Protein AF-A0A916D2Q3-F1 (afdb_monomer)

Structure (mmCIF, N/CA/C/O backbone):
data_AF-A0A916D2Q3-F1
#
_entry.id   AF-A0A916D2Q3-F1
#
loop_
_atom_site.group_PDB
_atom_site.id
_atom_site.type_symbol
_atom_site.label_atom_id
_atom_site.label_alt_id
_atom_site.label_comp_id
_atom_site.label_asym_id
_atom_site.label_entity_id
_atom_site.label_seq_id
_atom_site.pdbx_PDB_ins_code
_atom_site.Cartn_x
_atom_site.Cartn_y
_atom_site.Cartn_z
_atom_site.occupancy
_atom_site.B_iso_or_equiv
_atom_site.auth_seq_id
_atom_site.auth_comp_id
_atom_site.auth_asym_id
_atom_site.auth_atom_id
_atom_site.pdbx_PDB_model_num
ATOM 1 N N . ALA A 1 1 ? -0.117 -14.509 -3.816 1.00 59.44 1 ALA A N 1
ATOM 2 C CA . ALA A 1 1 ? -0.489 -15.494 -2.773 1.00 59.44 1 ALA A CA 1
ATOM 3 C C . ALA A 1 1 ? -1.652 -15.035 -1.871 1.00 59.44 1 ALA A C 1
ATOM 5 O O . ALA A 1 1 ? -1.984 -15.734 -0.920 1.00 59.44 1 ALA A O 1
ATOM 6 N N . TRP A 1 2 ? -2.320 -13.910 -2.174 1.00 79.12 2 TRP A N 1
ATOM 7 C CA . TRP A 1 2 ? -3.371 -13.332 -1.328 1.00 79.12 2 TRP A CA 1
ATOM 8 C C . TRP A 1 2 ? -4.523 -14.296 -1.005 1.00 79.12 2 TRP A C 1
ATOM 10 O O . TRP A 1 2 ? -4.795 -14.562 0.160 1.00 79.12 2 TRP A O 1
ATOM 20 N N . PHE A 1 3 ? -5.133 -14.904 -2.027 1.00 74.62 3 PHE A N 1
ATOM 21 C CA . PHE A 1 3 ? -6.267 -15.821 -1.853 1.00 74.62 3 PHE A CA 1
ATOM 22 C C . PHE A 1 3 ? -5.947 -17.045 -0.981 1.00 74.62 3 PHE A C 1
ATOM 24 O O . PHE A 1 3 ? -6.806 -17.517 -0.239 1.00 74.62 3 PHE A O 1
ATOM 31 N N . LEU A 1 4 ? -4.702 -17.533 -1.034 1.00 71.50 4 LEU A N 1
ATOM 32 C CA . LEU A 1 4 ? -4.223 -18.620 -0.175 1.00 71.50 4 LEU A CA 1
ATOM 33 C C . LEU A 1 4 ? -4.069 -18.147 1.275 1.00 71.50 4 LEU A C 1
ATOM 35 O O . LEU A 1 4 ? -4.486 -18.842 2.197 1.00 71.50 4 LEU A O 1
ATOM 39 N N . ARG A 1 5 ? -3.523 -16.941 1.473 1.00 70.19 5 ARG A N 1
ATOM 40 C CA . ARG A 1 5 ? -3.318 -16.336 2.796 1.00 70.19 5 ARG A CA 1
ATOM 41 C C . ARG A 1 5 ? -4.636 -16.089 3.531 1.00 70.19 5 ARG A C 1
ATOM 43 O O . ARG A 1 5 ? -4.722 -16.394 4.715 1.00 70.19 5 ARG A O 1
ATOM 50 N N . TYR A 1 6 ? -5.662 -15.604 2.832 1.00 69.38 6 TYR A N 1
ATOM 51 C CA . TYR A 1 6 ? -6.995 -15.377 3.414 1.00 69.38 6 TYR A CA 1
ATOM 52 C C . TYR A 1 6 ? -7.913 -16.598 3.342 1.00 69.38 6 TYR A C 1
ATOM 54 O O . TYR A 1 6 ? -9.074 -16.499 3.718 1.00 69.38 6 TYR A O 1
ATOM 62 N N . LYS A 1 7 ? -7.413 -17.750 2.866 1.00 70.31 7 LYS A N 1
ATOM 63 C CA . LYS A 1 7 ? -8.180 -18.999 2.698 1.00 70.31 7 LYS A CA 1
ATOM 64 C C . LYS A 1 7 ? -9.491 -18.828 1.909 1.00 70.31 7 LYS A C 1
ATOM 66 O O . LYS A 1 7 ? -10.379 -19.667 1.995 1.00 70.31 7 LYS A O 1
ATOM 71 N N . ARG A 1 8 ? -9.577 -17.786 1.077 1.00 74.69 8 ARG A N 1
ATOM 72 C CA . ARG A 1 8 ? -10.763 -17.417 0.285 1.00 74.69 8 ARG A CA 1
ATOM 73 C C . ARG A 1 8 ? -11.004 -18.336 -0.911 1.00 74.69 8 ARG A C 1
ATOM 75 O O . ARG A 1 8 ? -12.056 -18.279 -1.524 1.00 74.69 8 ARG A O 1
ATOM 82 N N . LEU A 1 9 ? -10.048 -19.207 -1.241 1.00 73.81 9 LEU A N 1
ATOM 83 C CA . LEU A 1 9 ? -10.210 -20.226 -2.289 1.00 73.81 9 LEU A CA 1
ATOM 84 C C . LEU A 1 9 ? -11.288 -21.272 -1.968 1.00 73.81 9 LEU A C 1
ATOM 86 O O . LEU A 1 9 ? -11.686 -22.002 -2.869 1.00 73.81 9 LEU A O 1
ATOM 90 N N . GLY A 1 10 ? -11.728 -21.366 -0.708 1.00 77.88 10 GLY A N 1
ATOM 91 C CA . GLY A 1 10 ? -12.836 -22.233 -0.303 1.00 77.88 10 GLY A CA 1
ATOM 92 C C . GLY A 1 10 ? -14.225 -21.612 -0.477 1.00 77.88 10 GLY A C 1
ATOM 93 O O . GLY A 1 10 ? -15.211 -22.341 -0.388 1.00 77.88 10 GLY A O 1
ATOM 94 N N . ASP A 1 11 ? -14.314 -20.301 -0.726 1.00 83.25 11 ASP A N 1
ATOM 95 C CA . ASP A 1 11 ? -15.592 -19.601 -0.860 1.00 83.25 11 ASP A CA 1
ATOM 96 C C . ASP A 1 11 ? -16.196 -19.848 -2.262 1.00 83.25 11 ASP A C 1
ATOM 98 O O . ASP A 1 11 ? -15.458 -19.982 -3.246 1.00 83.25 11 ASP A O 1
ATOM 102 N N . PRO A 1 12 ? -17.536 -19.897 -2.407 1.00 89.69 12 PRO A N 1
ATOM 103 C CA . PRO A 1 12 ? -18.175 -19.990 -3.717 1.00 89.69 12 PRO A CA 1
ATOM 104 C C . PRO A 1 12 ? -17.741 -18.845 -4.643 1.00 89.69 12 PRO A C 1
ATOM 106 O O . PRO A 1 12 ? -17.752 -17.682 -4.239 1.00 89.69 12 PRO A O 1
ATOM 109 N N . MET A 1 13 ? -17.430 -19.149 -5.911 1.00 85.56 13 MET A N 1
ATOM 110 C CA . MET A 1 13 ? -16.953 -18.138 -6.874 1.00 85.56 13 MET A CA 1
ATOM 111 C C . MET A 1 13 ? -17.884 -16.927 -6.998 1.00 85.56 13 MET A C 1
ATOM 113 O O . MET A 1 13 ? -17.406 -15.804 -7.121 1.00 85.56 13 MET A O 1
ATOM 117 N N . GLU A 1 14 ? -19.197 -17.138 -6.924 1.00 88.25 14 GLU A N 1
ATOM 118 C CA . GLU A 1 14 ? -20.184 -16.055 -6.979 1.00 88.25 14 GLU A CA 1
ATOM 119 C C . GLU A 1 14 ? -19.987 -15.034 -5.846 1.00 88.25 14 GLU A C 1
ATOM 121 O O . GLU A 1 14 ? -20.004 -13.829 -6.083 1.00 88.25 14 GLU A O 1
ATOM 126 N N . GLN A 1 15 ? -19.704 -15.501 -4.625 1.00 85.38 15 GLN A N 1
ATOM 127 C CA . GLN A 1 15 ? -19.441 -14.621 -3.482 1.00 85.38 15 GLN A CA 1
ATOM 128 C C . GLN A 1 15 ? -18.129 -13.853 -3.661 1.00 85.38 15 GLN A C 1
ATOM 130 O O . GLN A 1 15 ? -18.055 -12.664 -3.352 1.00 85.38 15 GLN A O 1
ATOM 135 N N . ILE A 1 16 ? -17.105 -14.506 -4.222 1.00 86.44 16 ILE A N 1
ATOM 136 C CA . ILE A 1 16 ? -15.831 -13.862 -4.561 1.00 86.44 16 ILE A CA 1
ATOM 137 C C . ILE A 1 16 ? -16.074 -12.725 -5.567 1.00 86.44 16 ILE A C 1
ATOM 139 O O . ILE A 1 16 ? -15.607 -11.606 -5.352 1.00 86.44 16 ILE A O 1
ATOM 143 N N . PHE A 1 17 ? -16.838 -12.962 -6.637 1.00 88.81 17 PHE A N 1
ATOM 144 C CA . PHE A 1 17 ? -17.146 -11.917 -7.619 1.00 88.81 17 PHE A CA 1
ATOM 145 C C . PHE A 1 17 ? -17.922 -10.753 -7.003 1.00 88.81 17 PHE A C 1
ATOM 147 O O . PHE A 1 17 ? -17.492 -9.605 -7.131 1.00 88.81 17 PHE A O 1
ATOM 154 N N . GLN A 1 18 ? -19.008 -11.037 -6.282 1.00 87.75 18 GLN A N 1
ATOM 155 C CA . GLN A 1 18 ? -19.830 -10.008 -5.638 1.00 87.75 18 GLN A CA 1
ATOM 156 C C . GLN A 1 18 ? -19.011 -9.113 -4.700 1.00 87.75 18 GLN A C 1
ATOM 158 O O . GLN A 1 18 ? -19.220 -7.901 -4.664 1.00 87.75 18 GLN A O 1
ATOM 163 N N . ARG A 1 19 ? -18.034 -9.692 -3.996 1.00 86.38 19 ARG A N 1
ATOM 164 C CA . ARG A 1 19 ? -17.155 -8.969 -3.078 1.00 86.38 19 ARG A CA 1
ATOM 165 C C . ARG A 1 19 ? -16.127 -8.085 -3.783 1.00 86.38 19 ARG A C 1
ATOM 167 O O . ARG A 1 19 ? -15.971 -6.920 -3.425 1.00 86.38 19 ARG A O 1
ATOM 174 N N . PHE A 1 20 ? -15.385 -8.625 -4.750 1.00 90.00 20 PHE A N 1
ATOM 175 C CA . PHE A 1 20 ? -14.208 -7.932 -5.294 1.00 90.00 20 PHE A CA 1
ATOM 176 C C . PHE A 1 20 ? -14.514 -7.049 -6.505 1.00 90.00 20 PHE A C 1
ATOM 178 O O . PHE A 1 20 ? -13.805 -6.066 -6.729 1.00 90.00 20 PHE A O 1
ATOM 185 N N . THR A 1 21 ? -15.557 -7.346 -7.288 1.00 91.00 21 THR A N 1
ATOM 186 C CA . THR A 1 21 ? -15.888 -6.565 -8.490 1.00 91.00 21 THR A CA 1
ATOM 187 C C . THR A 1 21 ? -16.114 -5.074 -8.200 1.00 91.00 21 THR A C 1
ATOM 189 O O . THR A 1 21 ? -15.533 -4.263 -8.927 1.00 91.00 21 THR A O 1
ATOM 192 N N . PRO A 1 22 ? -16.852 -4.671 -7.144 1.00 90.94 22 PRO A N 1
ATOM 193 C CA . PRO A 1 22 ? -17.027 -3.255 -6.818 1.00 90.94 22 PRO A CA 1
ATOM 194 C C . PRO A 1 22 ? -15.707 -2.549 -6.480 1.00 90.94 22 PRO A C 1
ATOM 196 O O . PRO A 1 22 ? -15.468 -1.439 -6.950 1.00 90.94 22 PRO A O 1
ATOM 199 N N . ALA A 1 23 ? -14.816 -3.201 -5.725 1.00 91.38 23 ALA A N 1
ATOM 200 C CA . ALA A 1 23 ? -13.512 -2.639 -5.364 1.00 91.38 23 ALA A CA 1
ATOM 201 C C . ALA A 1 23 ? -12.585 -2.496 -6.573 1.00 91.38 23 ALA A C 1
ATOM 203 O O . ALA A 1 23 ? -11.920 -1.473 -6.730 1.00 91.38 23 ALA A O 1
ATOM 204 N N . VAL A 1 24 ? -12.583 -3.483 -7.472 1.00 91.88 24 VAL A N 1
ATOM 205 C CA . VAL A 1 24 ? -11.822 -3.406 -8.725 1.00 91.88 24 VAL A CA 1
ATOM 206 C C . VAL A 1 24 ? -12.345 -2.279 -9.615 1.00 91.88 24 VAL A C 1
ATOM 208 O O . VAL A 1 24 ? -11.542 -1.585 -10.236 1.00 91.88 24 VAL A O 1
ATOM 211 N N . ALA A 1 25 ? -13.665 -2.088 -9.691 1.00 90.50 25 ALA A N 1
ATOM 212 C CA . ALA A 1 25 ? -14.267 -1.008 -10.468 1.00 90.50 25 ALA A CA 1
ATOM 213 C C . ALA A 1 25 ? -13.897 0.370 -9.898 1.00 90.50 25 ALA A C 1
ATOM 215 O O . ALA A 1 25 ? -13.337 1.189 -10.624 1.00 90.50 25 ALA A O 1
ATOM 216 N N . ALA A 1 26 ? -14.104 0.580 -8.594 1.00 87.88 26 ALA A N 1
ATOM 217 C CA . ALA A 1 26 ? -13.784 1.838 -7.920 1.00 87.88 26 ALA A CA 1
ATOM 218 C C . ALA A 1 26 ? -12.298 2.208 -8.057 1.00 87.88 26 ALA A C 1
ATOM 220 O O . ALA A 1 26 ? -11.950 3.350 -8.360 1.00 87.88 26 ALA A O 1
ATOM 221 N N . LEU A 1 27 ? -11.403 1.232 -7.885 1.00 88.56 27 LEU A N 1
ATOM 222 C CA . LEU A 1 27 ? -9.970 1.481 -7.982 1.00 88.56 27 LEU A CA 1
ATOM 223 C C . LEU A 1 27 ? -9.516 1.712 -9.429 1.00 88.56 27 LEU A C 1
ATOM 225 O O . LEU A 1 27 ? -8.629 2.526 -9.668 1.00 88.56 27 LEU A O 1
ATOM 229 N N . ARG A 1 28 ? -10.144 1.054 -10.411 1.00 88.69 28 ARG A N 1
ATOM 230 C CA . ARG A 1 28 ? -9.865 1.305 -11.832 1.00 88.69 28 ARG A CA 1
ATOM 231 C C . ARG A 1 28 ? -10.175 2.745 -12.226 1.00 88.69 28 ARG A C 1
ATOM 233 O O . ARG A 1 28 ? -9.403 3.322 -12.983 1.00 88.69 28 ARG A O 1
ATOM 240 N N . GLU A 1 29 ? -11.269 3.309 -11.724 1.00 87.44 29 GLU A N 1
ATOM 241 C CA . GLU A 1 29 ? -11.613 4.713 -11.968 1.00 87.44 29 GLU A CA 1
ATOM 242 C C . GLU A 1 29 ? -10.581 5.655 -11.343 1.00 87.44 29 GLU A C 1
ATOM 244 O O . GLU A 1 29 ? -10.089 6.555 -12.018 1.00 87.44 29 GLU A O 1
ATOM 249 N N . LYS A 1 30 ? -10.169 5.404 -10.093 1.00 84.25 30 LYS A N 1
ATOM 250 C CA . LYS A 1 30 ? -9.132 6.207 -9.417 1.00 84.25 30 LYS A CA 1
ATOM 251 C C . LYS A 1 30 ? -7.765 6.136 -10.107 1.00 84.25 30 LYS A C 1
ATOM 253 O O . LYS A 1 30 ? -7.019 7.107 -10.064 1.00 84.25 30 LYS A O 1
ATOM 258 N N . LEU A 1 31 ? -7.435 5.006 -10.732 1.00 85.62 31 LEU A N 1
ATOM 259 C CA . LEU A 1 31 ? -6.166 4.795 -11.435 1.00 85.62 31 LEU A CA 1
ATOM 260 C C . LEU A 1 31 ? -6.213 5.203 -12.917 1.00 85.62 31 LEU A C 1
ATOM 262 O O . LEU A 1 31 ? -5.225 5.009 -13.620 1.00 85.62 31 LEU A O 1
ATOM 266 N N . ALA A 1 32 ? -7.328 5.739 -13.423 1.00 86.19 32 ALA A N 1
ATOM 267 C CA . ALA A 1 32 ? -7.469 6.061 -14.845 1.00 86.19 32 ALA A CA 1
ATOM 268 C C . ALA A 1 32 ? -6.434 7.097 -15.321 1.00 86.19 32 ALA A C 1
ATOM 270 O O . ALA A 1 32 ? -5.808 6.906 -16.366 1.00 86.19 32 ALA A O 1
ATOM 271 N N . ASP A 1 33 ? -6.195 8.140 -14.522 1.00 84.00 33 ASP A N 1
ATOM 272 C CA . ASP A 1 33 ? -5.209 9.178 -14.836 1.00 84.00 33 ASP A CA 1
ATOM 273 C C . ASP A 1 33 ? -3.775 8.625 -14.804 1.00 84.00 33 ASP A C 1
ATOM 275 O O . ASP A 1 33 ? -2.970 8.907 -15.694 1.00 84.00 33 ASP A O 1
ATOM 279 N N . GLU A 1 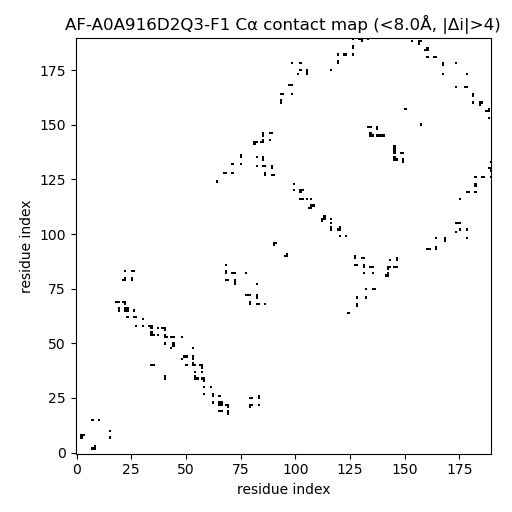34 ? -3.466 7.761 -13.830 1.00 82.19 34 GLU A N 1
ATOM 280 C CA . GLU A 1 34 ? -2.177 7.061 -13.754 1.00 82.19 34 GLU A CA 1
ATOM 281 C C . GLU A 1 34 ? -1.976 6.128 -14.959 1.00 82.19 34 GLU A C 1
ATOM 283 O O . GLU A 1 34 ? -0.892 6.087 -15.547 1.00 82.19 34 GLU A O 1
ATOM 288 N N . ALA A 1 35 ? -3.032 5.424 -15.381 1.00 82.50 35 ALA A N 1
ATOM 289 C CA . ALA A 1 35 ? -3.012 4.577 -16.570 1.00 82.50 35 ALA A CA 1
ATOM 290 C C . ALA A 1 35 ? -2.663 5.388 -17.822 1.00 82.50 35 ALA A C 1
ATOM 292 O O . ALA A 1 35 ? -1.858 4.945 -18.646 1.00 82.50 35 ALA A O 1
ATOM 293 N N . ALA A 1 36 ? -3.264 6.572 -17.960 1.00 84.44 36 ALA A N 1
ATOM 294 C CA . ALA A 1 36 ? -3.045 7.469 -19.085 1.00 84.44 36 ALA A CA 1
ATOM 295 C C . ALA A 1 36 ? -1.630 8.074 -19.085 1.00 84.44 36 ALA A C 1
ATOM 297 O O . ALA A 1 36 ? -1.028 8.205 -20.149 1.00 84.44 36 ALA A O 1
ATOM 298 N N . ALA A 1 37 ? -1.078 8.385 -17.909 1.00 86.75 37 ALA A N 1
ATOM 299 C CA . ALA A 1 37 ? 0.267 8.943 -17.746 1.00 86.75 37 ALA A CA 1
ATOM 300 C C . ALA A 1 37 ? 1.395 7.886 -17.745 1.00 86.75 37 ALA A C 1
ATOM 302 O O . ALA A 1 37 ? 2.576 8.233 -17.665 1.00 86.75 37 ALA A O 1
ATOM 303 N N . SER A 1 38 ? 1.063 6.594 -17.825 1.00 87.62 38 SER A N 1
ATOM 304 C CA . SER A 1 38 ? 2.037 5.508 -17.704 1.00 87.62 38 SER A CA 1
ATOM 305 C C . SER A 1 38 ? 3.027 5.462 -18.874 1.00 87.62 38 SER A C 1
ATOM 307 O O . SER A 1 38 ? 2.672 5.187 -20.024 1.00 87.62 38 SER A O 1
ATOM 309 N N . THR A 1 39 ? 4.316 5.614 -18.564 1.00 89.50 39 THR A N 1
ATOM 310 C CA . THR A 1 39 ? 5.410 5.475 -19.541 1.00 89.50 39 THR A CA 1
ATOM 311 C C . THR A 1 39 ? 5.516 4.053 -20.099 1.00 89.50 39 THR A C 1
ATOM 313 O O . THR A 1 39 ? 5.798 3.881 -21.286 1.00 89.50 39 THR A O 1
ATOM 316 N N . LYS A 1 40 ? 5.223 3.025 -19.285 1.00 88.44 40 LYS A N 1
ATOM 317 C CA . LYS A 1 40 ? 5.135 1.623 -19.736 1.00 88.44 40 LYS A CA 1
ATOM 318 C C . LYS A 1 40 ? 4.008 1.444 -20.754 1.00 88.44 40 LYS A C 1
ATOM 320 O O . LYS A 1 40 ? 4.230 0.834 -21.799 1.00 88.44 40 LYS A O 1
ATOM 325 N N . ALA A 1 41 ? 2.826 2.008 -20.480 1.00 92.19 41 ALA A N 1
ATOM 326 C CA . ALA A 1 41 ? 1.705 1.950 -21.417 1.00 92.19 41 ALA A CA 1
ATOM 327 C C . ALA A 1 41 ? 2.062 2.634 -22.744 1.00 92.19 41 ALA A C 1
ATOM 329 O O . ALA A 1 41 ? 1.850 2.047 -23.803 1.00 92.19 41 ALA A O 1
ATOM 330 N N . ALA A 1 42 ? 2.670 3.824 -22.694 1.00 93.81 42 ALA A N 1
ATOM 331 C CA . ALA A 1 42 ? 3.117 4.544 -23.886 1.00 93.81 42 ALA A CA 1
ATOM 332 C C . ALA A 1 42 ? 4.139 3.742 -24.715 1.00 93.81 42 ALA A C 1
ATOM 334 O O . ALA A 1 42 ? 4.037 3.688 -25.944 1.00 93.81 42 ALA A O 1
ATOM 335 N N . ALA A 1 43 ? 5.089 3.066 -24.060 1.00 94.69 43 ALA A N 1
ATOM 336 C CA . ALA A 1 43 ? 6.059 2.201 -24.730 1.00 94.69 43 ALA A CA 1
ATOM 337 C C . ALA A 1 43 ? 5.390 1.011 -25.444 1.00 94.69 43 ALA A C 1
ATOM 339 O O . ALA A 1 43 ? 5.712 0.726 -26.597 1.00 94.69 43 ALA A O 1
ATOM 340 N N . TRP A 1 44 ? 4.419 0.346 -24.809 1.00 96.00 44 TRP A N 1
ATOM 341 C CA . TRP A 1 44 ? 3.672 -0.754 -25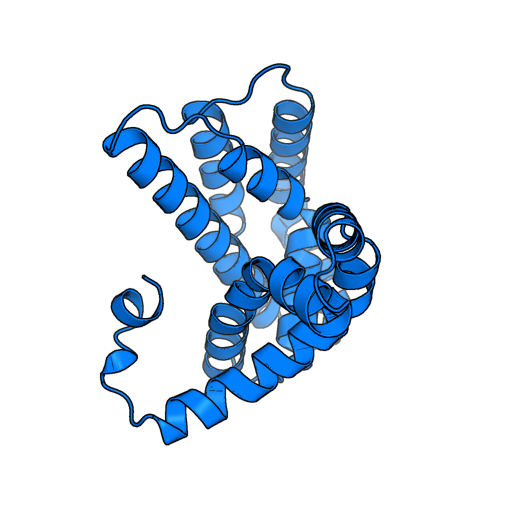.434 1.00 96.00 44 TRP A CA 1
ATOM 342 C C . TRP A 1 44 ? 2.779 -0.294 -26.583 1.00 96.00 44 TRP A C 1
ATOM 344 O O . TRP A 1 44 ? 2.704 -0.977 -27.603 1.00 96.00 44 TRP A O 1
ATOM 354 N N . ILE A 1 45 ? 2.141 0.870 -26.450 1.00 97.00 45 ILE A N 1
ATOM 355 C CA . ILE A 1 45 ? 1.353 1.480 -27.529 1.00 97.00 45 ILE A CA 1
ATOM 356 C C . ILE A 1 45 ? 2.249 1.762 -28.735 1.00 97.00 45 ILE A C 1
ATOM 358 O O . ILE A 1 45 ? 1.893 1.423 -29.861 1.00 97.00 45 ILE A O 1
ATOM 362 N N . SER A 1 46 ? 3.447 2.298 -28.492 1.00 96.50 46 SER A N 1
ATOM 363 C CA . SER A 1 46 ? 4.441 2.555 -29.540 1.00 96.50 46 SER A CA 1
ATOM 364 C C . SER A 1 46 ? 4.934 1.263 -30.207 1.00 96.50 46 SER A C 1
ATOM 366 O O . SER A 1 46 ? 5.289 1.271 -31.381 1.00 96.50 46 SER A O 1
ATOM 368 N N . ALA A 1 47 ? 4.906 0.141 -29.482 1.00 96.88 47 ALA A N 1
ATOM 369 C CA . ALA A 1 47 ? 5.196 -1.196 -29.995 1.00 96.88 47 ALA A CA 1
ATOM 370 C C . ALA A 1 47 ? 3.986 -1.893 -30.664 1.00 96.88 47 ALA A C 1
ATOM 372 O O . ALA A 1 47 ? 4.098 -3.053 -31.058 1.00 96.88 47 ALA A O 1
ATOM 373 N N . GLY A 1 48 ? 2.836 -1.219 -30.798 1.00 96.88 48 GLY A N 1
ATOM 374 C CA . GLY A 1 48 ? 1.651 -1.722 -31.506 1.00 96.88 48 GLY A CA 1
ATOM 375 C C . GLY A 1 48 ? 0.573 -2.371 -30.629 1.00 96.88 48 GLY A C 1
ATOM 376 O O . GLY A 1 48 ? -0.404 -2.900 -31.160 1.00 96.88 48 GLY A O 1
ATOM 377 N N . VAL A 1 49 ? 0.701 -2.338 -29.298 1.00 97.06 49 VAL A N 1
ATOM 378 C CA . VAL A 1 49 ? -0.352 -2.829 -28.393 1.00 97.06 49 VAL A CA 1
ATOM 379 C C . VAL A 1 49 ? -1.535 -1.849 -28.391 1.00 97.06 49 VAL A C 1
ATOM 381 O O . VAL A 1 49 ? -1.324 -0.647 -28.227 1.00 97.06 49 VAL A O 1
ATOM 384 N N . PRO A 1 50 ? -2.796 -2.315 -28.501 1.00 97.62 50 PRO A N 1
ATOM 385 C CA . 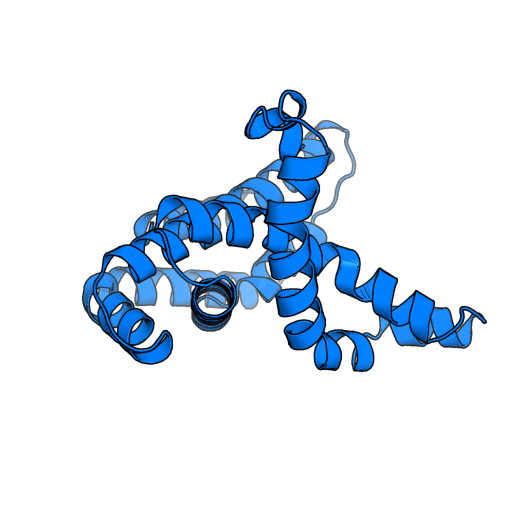PRO A 1 50 ? -3.958 -1.434 -28.410 1.00 97.62 50 PRO A CA 1
ATOM 386 C C . PRO A 1 50 ? -3.974 -0.636 -27.102 1.00 97.62 50 PRO A C 1
ATOM 388 O O . PRO A 1 50 ? -3.850 -1.216 -26.020 1.00 97.62 50 PRO A O 1
ATOM 391 N N . ALA A 1 51 ? -4.200 0.678 -27.187 1.00 93.00 51 ALA A N 1
ATOM 392 C CA . ALA A 1 51 ? -4.179 1.571 -26.025 1.00 93.00 51 ALA A CA 1
ATOM 393 C C . ALA A 1 51 ? -5.065 1.107 -24.850 1.00 93.00 51 ALA A C 1
ATOM 395 O O . ALA A 1 51 ? -4.555 1.076 -23.727 1.00 93.00 51 ALA A O 1
ATOM 396 N N . PRO A 1 52 ? -6.312 0.627 -25.064 1.00 92.44 52 PRO A N 1
ATOM 397 C CA . PRO A 1 52 ? -7.135 0.128 -23.963 1.00 92.44 52 PRO A CA 1
ATOM 398 C C . PRO A 1 52 ? -6.516 -1.075 -23.241 1.00 92.44 52 PRO A C 1
ATOM 400 O O . PRO A 1 52 ? -6.693 -1.231 -22.036 1.00 92.44 52 PRO A O 1
ATOM 403 N N . LEU A 1 53 ? -5.789 -1.941 -23.955 1.00 93.56 53 LEU A N 1
ATOM 404 C CA . LEU A 1 53 ? -5.115 -3.091 -23.356 1.00 93.56 53 LEU A CA 1
ATOM 405 C C . LEU A 1 53 ? -3.848 -2.656 -22.614 1.00 93.56 53 LEU A C 1
ATOM 407 O O . LEU A 1 53 ? -3.657 -3.057 -21.468 1.00 93.56 53 LEU A O 1
ATOM 411 N N . ALA A 1 54 ? -3.022 -1.809 -23.232 1.00 93.44 54 ALA A N 1
ATOM 412 C CA . ALA A 1 54 ? -1.790 -1.307 -22.627 1.00 93.44 54 ALA A CA 1
ATOM 413 C C . ALA A 1 54 ? -2.063 -0.574 -21.304 1.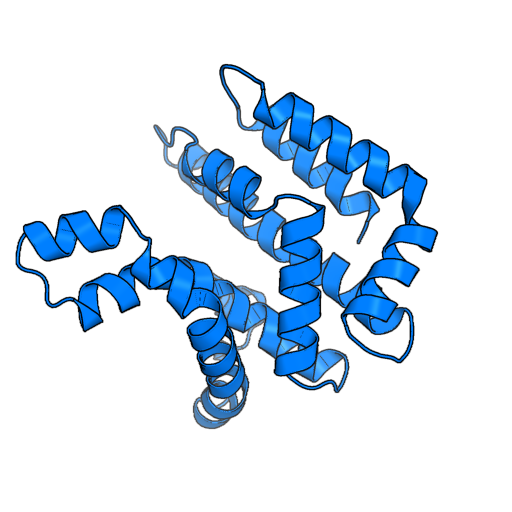00 93.44 54 ALA A C 1
ATOM 415 O O . ALA A 1 54 ? -1.419 -0.862 -20.297 1.00 93.44 54 ALA A O 1
ATOM 416 N N . GLN A 1 55 ? -3.068 0.305 -21.281 1.00 91.62 55 GLN A N 1
ATOM 417 C CA . GLN A 1 55 ? -3.484 1.032 -20.079 1.00 91.62 55 GLN A CA 1
ATOM 418 C C . GLN A 1 55 ? -4.038 0.091 -19.002 1.00 91.62 55 GLN A C 1
ATOM 420 O O . GLN A 1 55 ? -3.654 0.195 -17.840 1.00 91.62 55 GLN A O 1
ATOM 425 N N . ARG A 1 56 ? -4.885 -0.883 -19.377 1.00 89.50 56 ARG A N 1
ATOM 426 C CA . ARG A 1 56 ? -5.420 -1.882 -18.432 1.00 89.50 56 ARG A CA 1
ATOM 427 C C . ARG A 1 56 ? -4.325 -2.718 -17.779 1.00 89.50 56 ARG A C 1
ATOM 429 O O . ARG A 1 56 ? -4.414 -2.999 -16.588 1.00 89.50 56 ARG A O 1
ATOM 436 N N . VAL A 1 57 ? -3.326 -3.140 -18.551 1.00 90.19 57 VAL A N 1
ATOM 437 C CA . VAL A 1 57 ? -2.194 -3.920 -18.033 1.00 90.19 57 VAL A CA 1
ATOM 438 C C . VAL A 1 57 ? -1.288 -3.044 -17.169 1.00 90.19 57 VAL A C 1
ATOM 440 O O . VAL A 1 57 ? -0.820 -3.506 -16.133 1.00 90.19 57 VAL A O 1
ATOM 443 N N . ALA A 1 58 ? -1.091 -1.775 -17.535 1.00 87.75 58 ALA A N 1
ATOM 444 C CA . ALA A 1 58 ? -0.239 -0.856 -16.787 1.00 87.75 58 ALA A CA 1
ATOM 445 C C . ALA A 1 58 ? -0.710 -0.620 -15.343 1.00 87.75 58 ALA A C 1
ATOM 447 O O . ALA A 1 58 ? 0.129 -0.461 -14.464 1.00 87.75 58 ALA A O 1
ATOM 448 N N . ILE A 1 59 ? -2.022 -0.658 -15.087 1.00 86.81 59 ILE A N 1
ATOM 449 C CA . ILE A 1 59 ? -2.588 -0.498 -13.735 1.00 86.81 59 ILE A CA 1
ATOM 450 C C . ILE A 1 59 ? -2.859 -1.819 -13.009 1.00 86.81 59 ILE A C 1
ATOM 452 O O . ILE A 1 59 ? -3.356 -1.808 -11.885 1.00 86.81 59 ILE A O 1
ATOM 456 N N . ALA A 1 60 ? -2.573 -2.969 -13.627 1.00 86.00 60 ALA A N 1
ATOM 457 C CA . ALA A 1 60 ? -2.927 -4.271 -13.062 1.00 86.00 60 ALA A CA 1
ATOM 458 C C . ALA A 1 60 ? -2.271 -4.523 -11.694 1.00 86.00 60 ALA A C 1
ATOM 460 O O . ALA A 1 60 ? -2.902 -5.100 -10.811 1.00 86.00 60 ALA A O 1
ATOM 461 N N . GLU A 1 61 ? -1.038 -4.047 -11.499 1.00 78.12 61 GLU A N 1
ATOM 462 C CA . GLU A 1 61 ? -0.346 -4.116 -10.206 1.00 78.12 61 GLU A CA 1
ATOM 463 C C . GLU A 1 61 ? -1.052 -3.262 -9.143 1.00 78.12 61 GLU A C 1
ATOM 465 O O . GLU A 1 61 ? -1.269 -3.730 -8.026 1.00 78.12 61 GLU A O 1
ATOM 470 N N . GLY A 1 62 ? -1.494 -2.053 -9.508 1.00 79.38 62 GLY A N 1
ATOM 471 C CA . GLY A 1 62 ? -2.265 -1.172 -8.627 1.00 79.38 62 GLY A CA 1
ATOM 472 C C . GLY A 1 62 ? -3.614 -1.773 -8.226 1.00 79.38 62 GLY A C 1
ATOM 473 O O . GLY A 1 62 ? -4.040 -1.629 -7.083 1.00 79.38 62 GLY A O 1
ATOM 474 N N . LEU A 1 63 ? -4.248 -2.542 -9.119 1.00 87.50 63 LEU A N 1
ATOM 475 C CA . LEU A 1 63 ? -5.519 -3.217 -8.839 1.00 87.50 63 LEU A CA 1
ATOM 476 C C . LEU A 1 63 ? -5.424 -4.303 -7.758 1.00 87.50 63 LEU A C 1
ATOM 478 O O . LEU A 1 63 ? -6.459 -4.709 -7.233 1.00 87.50 63 LEU A O 1
ATOM 482 N N . TYR A 1 64 ? -4.224 -4.751 -7.374 1.00 83.81 64 TYR A N 1
ATOM 483 C CA . TYR A 1 64 ? -4.064 -5.710 -6.277 1.00 83.81 64 TYR A CA 1
ATOM 484 C C . TYR A 1 64 ? -4.598 -5.162 -4.943 1.00 83.81 64 TYR A C 1
ATOM 486 O O . TYR A 1 64 ? -5.155 -5.921 -4.150 1.00 83.81 64 TYR A O 1
ATOM 494 N N . ALA A 1 65 ? -4.531 -3.841 -4.735 1.00 87.38 65 ALA A N 1
ATOM 495 C CA . ALA A 1 65 ? -5.091 -3.186 -3.554 1.00 87.38 65 ALA A CA 1
ATOM 496 C C . ALA A 1 65 ? -6.621 -3.325 -3.450 1.00 87.38 65 ALA A C 1
ATOM 498 O O . ALA A 1 65 ? -7.165 -3.238 -2.352 1.00 87.38 65 ALA A O 1
ATOM 499 N N . ALA A 1 66 ? -7.328 -3.609 -4.553 1.00 91.38 66 ALA A N 1
ATOM 500 C CA . ALA A 1 66 ? -8.769 -3.858 -4.521 1.00 91.38 66 ALA A CA 1
ATOM 501 C C . ALA A 1 66 ? -9.133 -5.071 -3.650 1.00 91.38 66 ALA A C 1
ATOM 503 O O . ALA A 1 66 ? -10.215 -5.097 -3.065 1.00 91.38 66 ALA A O 1
ATOM 504 N N . LEU A 1 67 ? -8.234 -6.058 -3.535 1.00 89.38 67 LEU A N 1
ATOM 505 C CA . LEU A 1 67 ? -8.444 -7.220 -2.672 1.00 89.38 67 LEU A CA 1
ATOM 506 C C . LEU A 1 67 ? -8.474 -6.807 -1.198 1.00 89.38 67 LEU A C 1
ATOM 508 O O . LEU A 1 67 ? -9.395 -7.160 -0.465 1.00 89.38 67 LEU A O 1
ATOM 512 N N . ASP A 1 68 ? -7.495 -6.009 -0.777 1.00 88.62 68 ASP A N 1
ATOM 513 C CA . ASP A 1 68 ? -7.423 -5.514 0.594 1.00 88.62 68 ASP A CA 1
ATOM 514 C C . ASP A 1 68 ? -8.559 -4.525 0.896 1.00 88.62 68 ASP A C 1
ATOM 516 O O . ASP A 1 68 ? -9.187 -4.637 1.945 1.00 88.62 68 ASP A O 1
ATOM 520 N N . ILE A 1 69 ? -8.901 -3.630 -0.038 1.00 92.94 69 ILE A N 1
ATOM 521 C CA . ILE A 1 69 ? -10.032 -2.694 0.093 1.00 92.94 69 ILE A CA 1
ATOM 522 C C . ILE A 1 69 ? -11.352 -3.443 0.303 1.00 92.94 69 ILE A C 1
ATOM 524 O O . ILE A 1 69 ? -12.115 -3.090 1.200 1.00 92.94 69 ILE A O 1
ATOM 528 N N . ALA A 1 70 ? -11.625 -4.484 -0.489 1.00 92.31 70 ALA A N 1
ATOM 529 C CA . ALA A 1 70 ? -12.852 -5.264 -0.352 1.00 92.31 70 ALA A CA 1
ATOM 530 C C . ALA A 1 70 ? -12.911 -6.032 0.980 1.00 92.31 70 ALA A C 1
ATOM 532 O O . ALA A 1 70 ? -13.976 -6.140 1.587 1.00 92.31 70 ALA A O 1
ATOM 533 N N . GLU A 1 71 ? -11.779 -6.554 1.469 1.00 88.75 71 GLU A N 1
ATOM 534 C CA . GLU A 1 71 ? -11.735 -7.164 2.805 1.00 88.75 71 GLU A CA 1
ATOM 535 C C . GLU A 1 71 ? -12.014 -6.154 3.911 1.00 88.75 71 GLU A C 1
ATOM 537 O O . GLU A 1 71 ? -12.830 -6.419 4.794 1.00 88.75 71 GLU A O 1
ATOM 542 N N . VAL A 1 72 ? -11.368 -4.990 3.843 1.00 91.81 72 VAL A N 1
ATOM 543 C CA . VAL A 1 72 ? -11.524 -3.923 4.830 1.00 91.81 72 VAL A CA 1
ATOM 544 C C . VAL A 1 72 ? -12.965 -3.429 4.865 1.00 91.81 72 VAL A C 1
ATOM 546 O O . VAL A 1 72 ? -13.553 -3.406 5.945 1.00 91.81 72 VAL A O 1
ATOM 549 N N . ALA A 1 73 ? -13.543 -3.106 3.704 1.00 93.12 73 ALA A N 1
ATOM 550 C CA . ALA A 1 73 ? -14.911 -2.610 3.572 1.00 93.12 73 ALA A CA 1
ATOM 551 C C . ALA A 1 73 ? -15.932 -3.543 4.228 1.00 93.12 73 ALA A C 1
ATOM 553 O O . ALA A 1 73 ? -16.770 -3.090 5.005 1.00 93.12 73 ALA A O 1
ATOM 554 N N . GLU A 1 74 ? -15.808 -4.851 4.001 1.00 90.31 74 GLU A N 1
ATOM 555 C CA . GLU A 1 74 ? -16.664 -5.833 4.664 1.00 90.31 74 GLU A CA 1
ATOM 556 C C . GLU A 1 74 ? -16.385 -5.914 6.170 1.00 90.31 74 GLU A C 1
ATOM 558 O O . GLU A 1 74 ? -17.316 -5.927 6.971 1.00 90.31 74 GLU A O 1
ATOM 563 N N . SER A 1 75 ? -15.116 -5.922 6.588 1.00 90.44 75 SER A N 1
ATOM 564 C CA . SER A 1 75 ? -14.759 -6.066 8.006 1.00 90.44 75 SER A CA 1
ATOM 565 C C . SER A 1 75 ? -15.221 -4.898 8.885 1.00 90.44 75 SER A C 1
ATOM 567 O O . SER A 1 75 ? -15.537 -5.104 10.055 1.00 90.44 75 SER A O 1
ATOM 569 N N . VAL A 1 76 ? -15.272 -3.685 8.327 1.00 92.06 76 VAL A N 1
ATOM 570 C CA . VAL A 1 76 ? -15.703 -2.463 9.025 1.00 92.06 76 VAL A CA 1
ATOM 571 C C . VAL A 1 76 ? -17.111 -2.012 8.630 1.00 92.06 76 VAL A C 1
ATOM 573 O O . VAL A 1 76 ? -17.562 -0.979 9.111 1.00 92.06 76 VAL A O 1
ATOM 576 N N . GLN A 1 77 ? -17.804 -2.783 7.781 1.00 92.25 77 GLN A N 1
ATOM 577 C CA . GLN A 1 77 ? -19.161 -2.502 7.287 1.00 92.25 77 GLN A CA 1
ATOM 578 C C . GLN A 1 77 ? -19.306 -1.092 6.682 1.00 92.25 77 GLN A C 1
ATOM 580 O O . GLN A 1 77 ? -20.278 -0.382 6.935 1.00 92.25 77 GLN A O 1
ATOM 585 N N . ARG A 1 78 ? -18.324 -0.685 5.871 1.00 93.31 78 ARG A N 1
ATOM 586 C CA . ARG A 1 78 ? -18.268 0.628 5.208 1.00 93.31 78 ARG A CA 1
ATOM 587 C C . ARG A 1 78 ? -18.270 0.502 3.694 1.00 93.31 78 ARG A C 1
ATOM 589 O O . ARG A 1 78 ? -18.006 -0.563 3.136 1.00 93.31 78 ARG A O 1
ATOM 596 N N . SER A 1 79 ? -18.573 1.604 3.011 1.00 93.69 79 SER A N 1
ATOM 597 C CA . SER A 1 79 ? -18.629 1.599 1.549 1.00 93.69 79 SER A CA 1
ATOM 598 C C . SER A 1 79 ? -17.237 1.400 0.939 1.00 93.69 79 SER A C 1
ATOM 600 O O . SER A 1 79 ? -16.241 1.942 1.415 1.00 93.69 79 SER A O 1
ATOM 602 N N . VAL A 1 80 ? -17.167 0.663 -0.171 1.00 93.25 80 VAL A N 1
ATOM 603 C CA . VAL A 1 80 ? -15.916 0.456 -0.922 1.00 93.25 80 VAL A CA 1
ATOM 604 C C . VAL A 1 80 ? -15.283 1.782 -1.349 1.00 93.25 80 VAL A C 1
ATOM 606 O O . VAL A 1 80 ? -14.060 1.906 -1.341 1.00 93.25 80 VAL A O 1
ATOM 609 N N . VAL A 1 81 ? -16.101 2.777 -1.701 1.00 91.81 81 VAL A N 1
ATOM 610 C CA . VAL A 1 81 ? -15.634 4.107 -2.114 1.00 91.81 81 VAL A CA 1
ATOM 611 C C . VAL A 1 81 ? -14.908 4.801 -0.963 1.00 91.81 81 VAL A C 1
ATOM 613 O O . VAL A 1 81 ? -13.760 5.203 -1.128 1.00 91.81 81 VAL A O 1
ATOM 616 N N . GLU A 1 82 ? -15.525 4.859 0.215 1.00 93.88 82 GLU A N 1
ATOM 617 C CA . GLU A 1 82 ? -14.932 5.458 1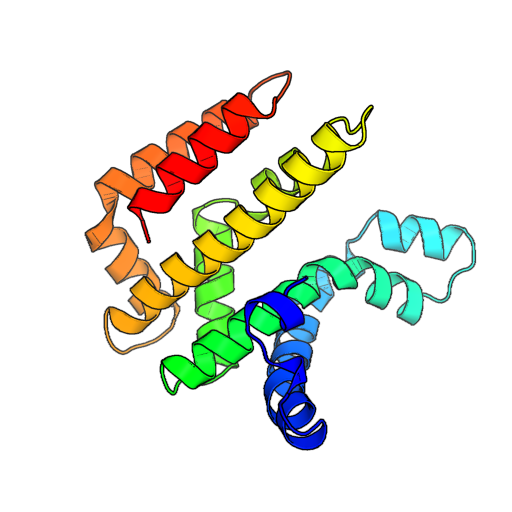.416 1.00 93.88 82 GLU A CA 1
ATOM 618 C C . GLU A 1 82 ? -13.626 4.760 1.820 1.00 93.88 82 GLU A C 1
ATOM 620 O O . GLU A 1 82 ? -12.612 5.417 2.060 1.00 93.88 82 GLU A O 1
ATOM 625 N N . VAL A 1 83 ? -13.610 3.423 1.824 1.00 95.31 83 VAL A N 1
ATOM 626 C CA . VAL A 1 83 ? -12.391 2.657 2.124 1.00 95.31 83 VAL A CA 1
ATOM 627 C C . VAL A 1 83 ? -11.302 2.916 1.086 1.00 95.31 83 VAL A C 1
ATOM 629 O O . VAL A 1 83 ? -10.135 3.044 1.451 1.00 95.31 83 VAL A O 1
ATOM 632 N N . THR A 1 84 ? -11.659 3.042 -0.194 1.00 93.88 84 THR A N 1
ATOM 633 C CA . THR A 1 84 ? -10.707 3.385 -1.261 1.00 93.88 84 THR A CA 1
ATOM 634 C C . THR A 1 84 ? -10.089 4.763 -1.028 1.00 93.88 84 THR A C 1
ATOM 636 O O . THR A 1 84 ? -8.881 4.928 -1.196 1.00 93.88 84 THR A O 1
ATOM 639 N N . GLU A 1 85 ? -10.885 5.749 -0.609 1.00 93.81 85 GLU A N 1
ATOM 640 C CA . GLU A 1 85 ? -10.404 7.101 -0.309 1.00 93.81 85 GLU A CA 1
ATOM 641 C C . GLU A 1 85 ? -9.467 7.131 0.896 1.00 93.81 85 GLU A C 1
ATOM 643 O O . GLU A 1 85 ? -8.398 7.738 0.818 1.00 93.81 85 GLU A O 1
ATOM 648 N N . VAL A 1 86 ? -9.810 6.424 1.975 1.00 96.12 86 VAL A N 1
ATOM 649 C CA . VAL A 1 86 ? -8.921 6.286 3.135 1.00 96.12 86 VAL A CA 1
ATOM 650 C C . VAL A 1 86 ? -7.633 5.561 2.749 1.00 96.12 86 VAL A C 1
ATOM 652 O O . VAL A 1 86 ? -6.541 6.043 3.046 1.00 96.12 86 VAL A O 1
ATOM 655 N N . HIS A 1 87 ? -7.734 4.444 2.028 1.00 94.62 87 HIS A N 1
ATOM 656 C CA . HIS A 1 87 ? -6.585 3.658 1.586 1.00 94.62 87 HIS A CA 1
ATOM 657 C C . HIS A 1 87 ? -5.625 4.480 0.707 1.00 94.62 87 HIS A C 1
ATOM 659 O O . HIS A 1 87 ? -4.408 4.439 0.910 1.00 94.62 87 HIS A O 1
ATOM 665 N N . ALA A 1 88 ? -6.157 5.263 -0.237 1.00 91.25 88 ALA A N 1
ATOM 666 C CA . ALA A 1 88 ? -5.375 6.183 -1.064 1.00 91.25 88 ALA A CA 1
ATOM 667 C C . ALA A 1 88 ? -4.779 7.337 -0.240 1.00 91.25 88 ALA A C 1
ATOM 669 O O . ALA A 1 88 ? -3.617 7.697 -0.426 1.00 91.25 88 ALA A O 1
ATOM 670 N N . GLY A 1 89 ? -5.544 7.884 0.707 1.00 94.94 89 GLY A N 1
ATOM 671 C CA . GLY A 1 89 ? -5.097 8.947 1.602 1.00 94.94 89 GLY A CA 1
ATOM 672 C C . GLY A 1 89 ? -3.924 8.535 2.493 1.00 94.94 89 GLY A C 1
ATOM 673 O O . GLY A 1 89 ? -2.986 9.318 2.651 1.00 94.94 89 GLY A O 1
ATOM 674 N N . VAL A 1 90 ? -3.935 7.301 3.011 1.00 96.00 90 VAL A N 1
ATOM 675 C CA . VAL A 1 90 ? -2.805 6.697 3.740 1.00 96.00 90 VAL A CA 1
ATOM 676 C C . VAL A 1 90 ? -1.581 6.573 2.830 1.00 96.00 90 VAL A C 1
ATOM 678 O O . VAL A 1 90 ? -0.491 7.006 3.208 1.00 96.00 90 VAL A O 1
ATOM 681 N N . ALA A 1 91 ? -1.751 6.043 1.611 1.00 93.62 91 ALA A N 1
ATOM 682 C CA . ALA A 1 91 ? -0.652 5.928 0.649 1.00 93.62 91 ALA A CA 1
ATOM 683 C C . ALA A 1 91 ? -0.005 7.275 0.321 1.00 93.62 91 ALA A C 1
ATOM 685 O O . ALA A 1 91 ? 1.222 7.355 0.260 1.00 93.62 91 ALA A O 1
ATOM 686 N N . ALA A 1 92 ? -0.812 8.320 0.126 1.00 93.19 92 ALA A N 1
ATOM 687 C CA . ALA A 1 92 ? -0.327 9.655 -0.201 1.00 93.19 92 ALA A CA 1
ATOM 688 C C . ALA A 1 92 ? 0.498 10.264 0.945 1.00 93.19 92 ALA A C 1
ATOM 690 O O . ALA A 1 92 ? 1.608 10.741 0.717 1.00 93.19 92 ALA A O 1
ATOM 691 N N . ARG A 1 93 ? 0.000 10.189 2.186 1.00 94.69 93 ARG A N 1
ATOM 692 C CA . ARG A 1 93 ? 0.661 10.750 3.385 1.00 94.69 93 ARG A CA 1
ATOM 693 C C . ARG A 1 93 ? 2.002 10.105 3.713 1.00 94.69 93 ARG A C 1
ATOM 695 O O . ARG A 1 93 ? 2.865 10.748 4.307 1.00 94.69 93 ARG A O 1
ATOM 702 N N . LEU A 1 94 ? 2.162 8.840 3.337 1.00 95.38 94 LEU A N 1
ATOM 703 C CA . LEU A 1 94 ? 3.360 8.042 3.585 1.00 95.38 94 LEU A CA 1
ATOM 704 C C . LEU A 1 94 ? 4.170 7.780 2.306 1.00 95.38 94 LEU A C 1
ATOM 706 O O . LEU A 1 94 ? 5.087 6.969 2.329 1.00 95.38 94 LEU A O 1
ATOM 710 N N . ALA A 1 95 ? 3.827 8.414 1.179 1.00 92.88 95 ALA A N 1
ATOM 711 C CA . ALA A 1 95 ? 4.481 8.206 -0.117 1.00 92.88 95 ALA A CA 1
ATOM 712 C C . ALA A 1 95 ? 4.708 6.714 -0.474 1.00 92.88 95 ALA A C 1
ATOM 714 O O . ALA A 1 95 ? 5.748 6.341 -1.025 1.00 92.88 95 ALA A O 1
ATOM 715 N N . LEU A 1 96 ? 3.739 5.839 -0.163 1.00 93.06 96 LEU A N 1
ATOM 716 C CA . LEU A 1 96 ? 3.924 4.379 -0.241 1.00 93.06 96 LEU A CA 1
ATOM 717 C C . LEU A 1 96 ? 4.185 3.879 -1.668 1.00 93.06 96 LEU A C 1
ATOM 719 O O . LEU A 1 96 ? 4.835 2.851 -1.847 1.00 93.06 96 LEU A O 1
ATOM 723 N N . SER A 1 97 ? 3.735 4.614 -2.688 1.00 88.50 97 SER A N 1
ATOM 724 C CA . SER A 1 97 ? 4.040 4.319 -4.092 1.00 88.50 97 SER A CA 1
ATOM 725 C C . SER A 1 97 ? 5.543 4.378 -4.381 1.00 88.50 97 SER A C 1
ATOM 727 O O . SER A 1 97 ? 6.066 3.517 -5.088 1.00 88.50 97 SER A O 1
ATOM 729 N N . ARG A 1 98 ? 6.270 5.332 -3.785 1.00 89.31 98 ARG A N 1
ATOM 730 C CA . ARG A 1 98 ? 7.729 5.441 -3.929 1.00 89.31 98 ARG A CA 1
ATOM 731 C C . ARG A 1 98 ? 8.441 4.289 -3.228 1.00 89.31 98 ARG A C 1
ATOM 733 O O . ARG A 1 98 ? 9.345 3.689 -3.804 1.00 89.31 98 ARG A O 1
ATOM 740 N N . LEU A 1 99 ? 7.989 3.931 -2.026 1.00 92.81 99 LEU A N 1
ATOM 741 C CA . LEU A 1 99 ? 8.535 2.787 -1.295 1.00 92.81 99 LEU A CA 1
ATOM 742 C C . LEU A 1 99 ? 8.309 1.476 -2.061 1.00 92.81 99 LEU A C 1
ATOM 744 O O . LEU A 1 99 ? 9.209 0.642 -2.162 1.00 92.81 99 LEU A O 1
ATOM 748 N N . ARG A 1 100 ? 7.131 1.323 -2.677 1.00 91.56 100 ARG A N 1
ATOM 749 C CA . ARG A 1 100 ? 6.825 0.193 -3.554 1.00 91.56 100 ARG A CA 1
ATOM 750 C C . ARG A 1 100 ? 7.773 0.132 -4.752 1.00 91.56 100 ARG A C 1
ATOM 752 O O . ARG A 1 100 ? 8.339 -0.925 -5.004 1.00 91.56 100 ARG A O 1
ATOM 759 N N . GLN A 1 101 ? 8.013 1.255 -5.429 1.00 89.12 101 GLN A N 1
ATOM 760 C CA . GLN A 1 101 ? 8.972 1.325 -6.538 1.00 89.12 101 GLN A CA 1
ATOM 761 C C . GLN A 1 101 ? 10.392 0.927 -6.112 1.00 89.12 101 GLN A C 1
ATOM 763 O O . GLN A 1 101 ? 11.090 0.258 -6.870 1.00 89.12 101 GLN A O 1
ATOM 768 N N . GLN A 1 102 ? 10.823 1.294 -4.903 1.00 92.19 102 GLN A N 1
ATOM 769 C CA . GLN A 1 102 ? 12.133 0.902 -4.373 1.00 92.19 102 GLN A CA 1
ATOM 770 C C . GLN A 1 102 ? 12.213 -0.602 -4.088 1.00 92.19 102 GLN A C 1
ATOM 772 O O . GLN A 1 102 ? 13.203 -1.233 -4.456 1.00 92.19 102 GLN A O 1
ATOM 777 N N . ILE A 1 103 ? 11.160 -1.197 -3.513 1.00 92.88 103 ILE A N 1
ATOM 778 C CA . ILE A 1 103 ? 11.055 -2.656 -3.352 1.00 92.88 103 ILE A CA 1
ATOM 779 C C . ILE A 1 103 ? 11.114 -3.334 -4.725 1.00 92.88 103 ILE A C 1
ATOM 781 O O . ILE A 1 103 ? 11.919 -4.242 -4.928 1.00 92.88 103 ILE A O 1
ATOM 785 N N . ASP A 1 104 ? 10.323 -2.861 -5.689 1.00 89.62 104 ASP A N 1
ATOM 786 C CA . ASP A 1 104 ? 10.267 -3.390 -7.055 1.00 89.62 104 ASP A CA 1
ATOM 787 C C . ASP A 1 104 ? 11.581 -3.175 -7.831 1.00 89.62 104 ASP A C 1
ATOM 789 O O . ASP A 1 104 ? 11.884 -3.934 -8.755 1.00 89.62 104 ASP A O 1
ATOM 793 N N . GLY A 1 105 ? 12.405 -2.209 -7.424 1.00 89.75 105 GLY A N 1
ATOM 794 C CA . GLY A 1 105 ? 13.742 -1.949 -7.958 1.00 89.75 105 GLY A CA 1
ATOM 795 C C . GLY A 1 105 ? 14.857 -2.810 -7.357 1.00 89.75 105 GLY A C 1
ATOM 796 O O . GLY A 1 105 ? 15.950 -2.848 -7.921 1.00 89.75 105 GLY A O 1
ATOM 797 N N . LEU A 1 106 ? 14.610 -3.531 -6.253 1.00 90.94 106 LEU A N 1
ATOM 798 C CA . LEU A 1 106 ? 15.637 -4.365 -5.623 1.00 90.94 106 LEU A CA 1
ATOM 799 C C . LEU A 1 106 ? 16.168 -5.443 -6.586 1.00 90.94 106 LEU A C 1
ATOM 801 O O . LEU A 1 106 ? 15.366 -6.099 -7.274 1.00 90.94 106 LEU A O 1
ATOM 805 N N . PRO A 1 107 ? 17.494 -5.694 -6.587 1.00 87.38 107 PRO A N 1
ATOM 806 C CA . PRO A 1 107 ? 18.082 -6.783 -7.350 1.00 87.38 107 PRO A CA 1
ATOM 807 C C . PRO A 1 107 ? 17.604 -8.133 -6.801 1.00 87.38 107 PRO A C 1
ATOM 809 O O . PRO A 1 107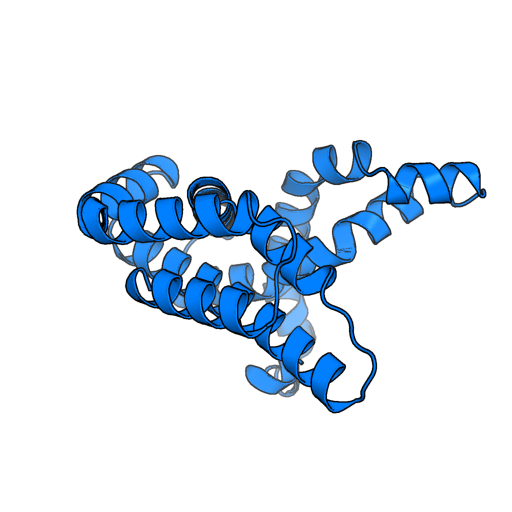 ? 17.630 -8.385 -5.598 1.00 87.38 107 PRO A O 1
ATOM 812 N N . ALA A 1 108 ? 17.195 -9.025 -7.701 1.00 81.56 108 ALA A N 1
ATOM 813 C CA . ALA A 1 108 ? 16.755 -10.381 -7.379 1.00 81.56 108 ALA A CA 1
ATOM 814 C C . ALA A 1 108 ? 17.647 -11.404 -8.100 1.00 81.56 108 ALA A C 1
ATOM 816 O O . ALA A 1 108 ? 17.200 -12.118 -8.992 1.00 81.56 108 ALA A O 1
ATOM 817 N N . GLY A 1 109 ? 18.937 -11.422 -7.750 1.00 84.19 109 GLY A N 1
ATOM 818 C CA . GLY A 1 109 ? 19.948 -12.280 -8.382 1.00 84.19 109 GLY A CA 1
ATOM 819 C C . GLY A 1 109 ? 19.903 -13.744 -7.932 1.00 84.19 109 GLY A C 1
ATOM 820 O O . GLY A 1 109 ? 20.506 -14.602 -8.570 1.00 84.19 109 GLY A O 1
ATOM 821 N N . SER A 1 110 ? 19.180 -14.049 -6.851 1.00 91.69 110 SER A N 1
ATOM 822 C CA . SER A 1 110 ? 18.965 -15.408 -6.352 1.00 91.69 110 SER A CA 1
ATOM 823 C C . SER A 1 110 ? 17.494 -15.678 -6.031 1.00 91.69 110 SER A C 1
ATOM 825 O O . SER A 1 110 ? 16.702 -14.757 -5.819 1.00 91.69 110 SER A O 1
ATOM 827 N N . HIS A 1 111 ? 17.135 -16.962 -5.933 1.00 89.62 111 HIS A N 1
ATOM 828 C CA . HIS A 1 111 ? 15.794 -17.397 -5.527 1.00 89.62 111 HIS A CA 1
ATOM 829 C C . HIS A 1 111 ? 15.353 -16.770 -4.191 1.00 89.62 111 HIS A C 1
ATOM 831 O O . HIS A 1 111 ? 14.250 -16.239 -4.085 1.00 89.62 111 HIS A O 1
ATOM 837 N N . TRP A 1 112 ? 16.236 -16.758 -3.189 1.00 92.19 112 TRP A N 1
ATOM 838 C CA . TRP A 1 112 ? 15.948 -16.182 -1.872 1.00 92.19 112 TRP A CA 1
ATOM 839 C C . TRP A 1 112 ? 15.777 -14.663 -1.909 1.00 92.19 112 TRP A C 1
ATOM 841 O O . TRP A 1 112 ? 14.920 -14.132 -1.209 1.00 92.19 112 TRP A O 1
ATOM 851 N N . GLN A 1 113 ? 16.538 -13.959 -2.752 1.00 89.06 113 GLN A N 1
ATOM 852 C CA . GLN A 1 113 ? 16.361 -12.515 -2.937 1.00 89.06 113 GLN A CA 1
ATOM 853 C C . GLN A 1 113 ? 15.013 -12.194 -3.594 1.00 89.06 113 GLN A C 1
ATOM 855 O O . GLN A 1 113 ? 14.342 -11.253 -3.174 1.00 89.06 113 GLN A O 1
ATOM 860 N N . ALA A 1 114 ? 14.576 -13.000 -4.568 1.00 90.12 114 ALA A N 1
ATOM 861 C CA . ALA A 1 114 ? 13.252 -12.858 -5.170 1.00 90.12 114 ALA A CA 1
ATOM 862 C C . ALA A 1 114 ? 12.127 -13.081 -4.143 1.00 90.12 114 ALA A C 1
ATOM 864 O O . ALA A 1 114 ? 11.184 -12.291 -4.085 1.00 90.12 114 ALA A O 1
ATOM 865 N N . LEU A 1 115 ? 12.251 -14.110 -3.294 1.00 90.94 115 LEU A N 1
ATOM 866 C CA . LEU A 1 115 ? 11.301 -14.362 -2.206 1.00 90.94 115 LEU A CA 1
ATOM 867 C C . LEU A 1 115 ? 11.262 -13.214 -1.194 1.00 90.94 115 LEU A C 1
ATOM 869 O O . LEU A 1 115 ? 10.181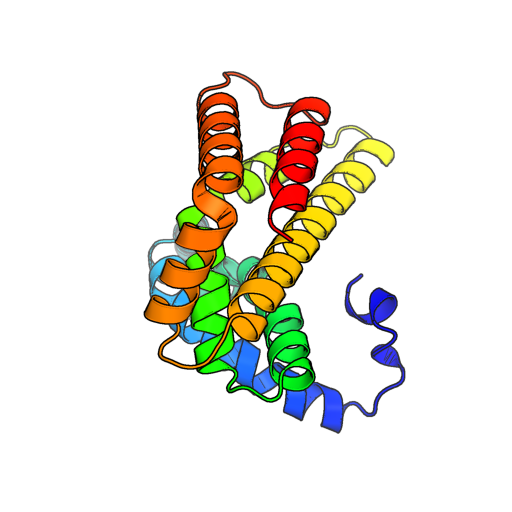 -12.785 -0.803 1.00 90.94 115 LEU A O 1
ATOM 873 N N . ALA A 1 116 ? 12.418 -12.689 -0.791 1.00 90.38 116 ALA A N 1
ATOM 874 C CA . ALA A 1 116 ? 12.476 -11.611 0.187 1.00 90.38 116 ALA A CA 1
ATOM 875 C C . ALA A 1 116 ? 11.894 -10.296 -0.360 1.00 90.38 116 ALA A C 1
ATOM 877 O O . ALA A 1 116 ? 11.160 -9.605 0.340 1.00 90.38 116 ALA A O 1
ATOM 878 N N . LYS A 1 117 ? 12.140 -9.986 -1.638 1.00 92.81 117 LYS A N 1
ATOM 879 C CA . LYS A 1 117 ? 11.500 -8.863 -2.335 1.00 92.81 117 LYS A CA 1
ATOM 880 C C . LYS A 1 117 ? 9.977 -9.008 -2.376 1.00 92.81 117 LYS A C 1
ATOM 882 O O . LYS A 1 117 ? 9.266 -8.051 -2.079 1.00 92.81 117 LYS A O 1
ATOM 887 N N . ALA A 1 118 ? 9.475 -10.201 -2.702 1.00 90.06 118 ALA A N 1
ATOM 888 C CA . ALA A 1 118 ? 8.040 -10.477 -2.681 1.00 90.06 118 ALA A CA 1
ATOM 889 C C . ALA A 1 118 ? 7.450 -10.310 -1.268 1.00 90.06 118 ALA A C 1
ATOM 891 O O . ALA A 1 118 ? 6.398 -9.692 -1.122 1.00 90.06 118 ALA A O 1
ATOM 892 N N . ALA A 1 119 ? 8.157 -10.785 -0.236 1.00 91.31 119 ALA A N 1
ATOM 893 C CA . ALA A 1 119 ? 7.752 -10.625 1.158 1.00 91.31 119 ALA A CA 1
ATOM 894 C C . ALA A 1 119 ? 7.674 -9.147 1.578 1.00 91.31 119 ALA A C 1
ATOM 896 O O . ALA A 1 119 ? 6.677 -8.750 2.168 1.00 91.31 119 ALA A O 1
ATOM 897 N N . LEU A 1 120 ? 8.651 -8.311 1.203 1.00 93.69 120 LEU A N 1
ATOM 898 C CA . LEU A 1 120 ? 8.592 -6.863 1.456 1.00 93.69 120 LEU A CA 1
ATOM 899 C C . LEU A 1 120 ? 7.376 -6.206 0.786 1.00 93.69 120 LEU A C 1
ATOM 901 O O . LEU A 1 120 ? 6.717 -5.362 1.390 1.00 93.69 120 LEU A O 1
ATOM 905 N N . GLY A 1 121 ? 7.066 -6.592 -0.455 1.00 92.00 121 GLY A N 1
ATOM 906 C CA . GLY A 1 121 ? 5.889 -6.088 -1.166 1.00 92.00 121 GLY A CA 1
ATOM 907 C C . GLY A 1 121 ? 4.573 -6.488 -0.490 1.00 92.00 121 GLY A C 1
ATOM 908 O O . GLY A 1 121 ? 3.659 -5.668 -0.389 1.00 92.00 121 GLY A O 1
ATOM 909 N N . ASP A 1 122 ? 4.490 -7.726 0.002 1.00 89.94 122 ASP A N 1
ATOM 910 C CA . ASP A 1 122 ? 3.342 -8.228 0.762 1.00 89.94 122 ASP A CA 1
ATOM 911 C C . ASP A 1 122 ? 3.211 -7.548 2.136 1.00 89.94 122 ASP A C 1
ATOM 913 O O . ASP A 1 122 ? 2.096 -7.207 2.540 1.00 89.94 122 ASP A O 1
ATOM 917 N N . ASP A 1 123 ? 4.324 -7.319 2.835 1.00 93.56 123 ASP A N 1
ATOM 918 C CA . ASP A 1 123 ? 4.361 -6.626 4.125 1.00 93.56 123 ASP A CA 1
ATOM 919 C C . ASP A 1 123 ? 3.929 -5.162 3.982 1.00 93.56 123 ASP A C 1
ATOM 921 O O . ASP A 1 123 ? 3.139 -4.675 4.791 1.00 93.56 123 ASP A O 1
ATOM 925 N N . LEU A 1 124 ? 4.380 -4.472 2.929 1.00 94.31 124 LEU A N 1
ATOM 926 C CA . LEU A 1 124 ? 3.958 -3.104 2.624 1.00 94.31 124 LEU A CA 1
ATOM 927 C C . LEU A 1 124 ? 2.442 -3.013 2.398 1.00 94.31 124 LEU A C 1
ATOM 929 O O . LEU A 1 124 ? 1.784 -2.153 2.985 1.00 94.31 124 LEU A O 1
ATOM 933 N N . ALA A 1 125 ? 1.877 -3.918 1.593 1.00 90.94 125 ALA A N 1
ATOM 934 C CA . ALA A 1 125 ? 0.430 -3.978 1.374 1.00 90.94 125 ALA A CA 1
ATOM 935 C C . ALA A 1 125 ? -0.327 -4.269 2.684 1.00 90.94 125 ALA A C 1
ATOM 937 O O . ALA A 1 125 ? -1.331 -3.626 2.995 1.00 90.94 125 ALA A O 1
ATOM 938 N N . GLY A 1 126 ? 0.195 -5.194 3.499 1.00 91.56 126 GLY A N 1
ATOM 939 C CA . GLY A 1 126 ? -0.356 -5.509 4.814 1.00 91.56 126 GLY A CA 1
ATOM 940 C C . GLY A 1 126 ? -0.374 -4.305 5.759 1.00 91.56 126 GLY A C 1
ATOM 941 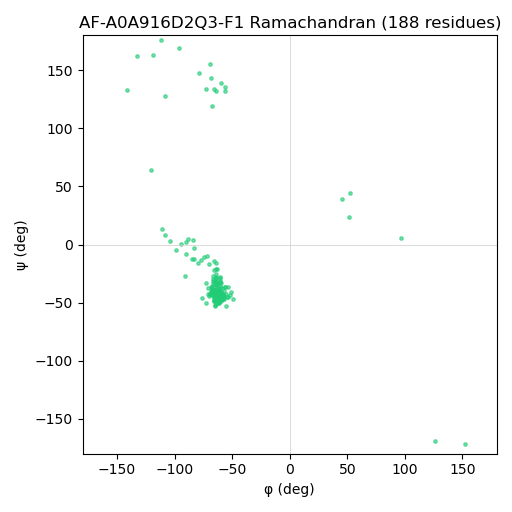O O . GLY A 1 126 ? -1.388 -4.074 6.416 1.00 91.56 126 GLY A O 1
ATOM 942 N N . LEU A 1 127 ? 0.706 -3.522 5.790 1.00 94.56 127 LEU A N 1
ATOM 943 C CA . LEU A 1 127 ? 0.820 -2.311 6.604 1.00 94.56 127 LEU A CA 1
ATOM 944 C C . LEU A 1 127 ? -0.154 -1.226 6.159 1.00 94.56 127 LEU A C 1
ATOM 946 O O . LEU A 1 127 ? -0.881 -0.700 6.996 1.00 94.56 127 LEU A O 1
ATOM 950 N N . GLN A 1 128 ? -0.224 -0.927 4.858 1.00 95.19 128 GLN A N 1
ATOM 951 C CA . GLN A 1 128 ? -1.170 0.066 4.342 1.00 95.19 128 GLN A CA 1
ATOM 952 C C . GLN A 1 128 ? -2.606 -0.277 4.740 1.00 95.19 128 GLN A C 1
ATOM 954 O O . GLN A 1 128 ? -3.361 0.589 5.182 1.00 95.19 128 GLN A O 1
ATOM 959 N N . ARG A 1 129 ? -2.969 -1.557 4.635 1.00 93.62 129 ARG A N 1
ATOM 960 C CA . ARG A 1 129 ? -4.283 -2.037 5.039 1.00 93.62 129 ARG A CA 1
ATOM 961 C C . ARG A 1 129 ? -4.532 -1.888 6.540 1.00 93.62 129 ARG A C 1
ATOM 963 O O . ARG A 1 129 ? -5.612 -1.445 6.919 1.00 93.62 129 ARG A O 1
ATOM 970 N N . SER A 1 130 ? -3.576 -2.267 7.388 1.00 94.62 130 SER A N 1
ATOM 971 C CA . SER A 1 130 ? -3.732 -2.133 8.842 1.00 94.62 130 SER A CA 1
ATOM 972 C C . SER A 1 130 ? -3.876 -0.670 9.260 1.00 94.62 130 SER A C 1
ATOM 974 O O . SER A 1 130 ? -4.784 -0.341 10.012 1.00 94.62 130 SER A O 1
ATOM 976 N N . ILE A 1 131 ? -3.073 0.227 8.683 1.00 96.19 131 ILE A N 1
ATOM 977 C CA . ILE A 1 131 ? -3.186 1.668 8.935 1.00 96.19 131 ILE A CA 1
ATOM 978 C C . ILE A 1 131 ? -4.554 2.190 8.468 1.00 96.19 131 ILE A C 1
ATOM 980 O O . ILE A 1 131 ? -5.216 2.926 9.195 1.00 96.19 131 ILE A O 1
ATOM 984 N N . ALA A 1 132 ? -5.026 1.780 7.285 1.00 96.00 132 ALA A N 1
ATOM 985 C CA . ALA A 1 132 ? -6.355 2.156 6.801 1.00 96.00 132 ALA A CA 1
ATOM 986 C C . ALA A 1 132 ? -7.479 1.669 7.738 1.00 96.00 132 ALA A C 1
ATOM 988 O O . ALA A 1 132 ? -8.441 2.401 7.963 1.00 96.00 132 ALA A O 1
ATOM 989 N N . LEU A 1 133 ? -7.352 0.473 8.324 1.00 95.38 133 LEU A N 1
ATOM 990 C CA . LEU A 1 133 ? -8.285 -0.022 9.342 1.00 95.38 133 LEU A CA 1
ATOM 991 C C . LEU A 1 133 ? -8.281 0.852 10.600 1.00 95.38 133 LEU A C 1
ATOM 993 O O . LEU A 1 133 ? -9.354 1.181 11.098 1.00 95.38 133 LEU A O 1
ATOM 997 N N . GLU A 1 134 ? -7.113 1.261 11.093 1.00 95.44 134 GLU A N 1
ATOM 998 C CA . GLU A 1 134 ? -6.999 2.140 12.266 1.00 95.44 134 GLU A CA 1
ATOM 999 C C . GLU A 1 134 ? -7.553 3.552 12.015 1.00 95.44 134 GLU A C 1
ATOM 1001 O O . GLU A 1 134 ? -8.109 4.184 12.920 1.00 95.44 134 GLU A O 1
ATOM 1006 N N . VAL A 1 135 ? -7.466 4.043 10.774 1.00 96.62 135 VAL A N 1
ATOM 1007 C CA . VAL A 1 135 ? -8.156 5.271 10.352 1.00 96.62 135 VAL A CA 1
ATOM 1008 C C . VAL A 1 135 ? -9.674 5.067 10.402 1.00 96.62 135 VAL A C 1
ATOM 1010 O O . VAL A 1 135 ? -10.367 5.832 11.068 1.00 96.62 135 VAL A O 1
ATOM 1013 N N . LEU A 1 136 ? -10.192 4.011 9.762 1.00 95.56 136 LEU A N 1
ATOM 1014 C CA . LEU A 1 136 ? -11.636 3.732 9.662 1.00 95.56 136 LEU A CA 1
ATOM 1015 C C . LEU A 1 136 ? -12.289 3.388 11.011 1.00 95.56 136 LEU A C 1
ATOM 1017 O O . LEU A 1 136 ? -13.483 3.608 11.196 1.00 95.56 136 LEU A O 1
ATOM 1021 N N . ARG A 1 137 ? -11.527 2.846 11.964 1.00 92.06 137 ARG A N 1
ATOM 1022 C CA . ARG A 1 137 ? -11.978 2.600 13.346 1.00 92.06 137 ARG A CA 1
ATOM 1023 C C . ARG A 1 137 ? -11.949 3.850 14.221 1.00 92.06 137 ARG A C 1
ATOM 1025 O O . ARG A 1 137 ? -12.547 3.846 15.292 1.00 92.06 137 ARG A O 1
ATOM 1032 N N . GLY A 1 138 ? -11.243 4.893 13.787 1.00 85.62 138 GLY A N 1
ATOM 1033 C CA . GLY A 1 138 ? -11.014 6.112 14.557 1.00 85.62 138 GLY A CA 1
ATOM 1034 C C . GLY A 1 138 ? -12.244 6.997 14.750 1.00 85.62 138 GLY A C 1
ATOM 1035 O O . GLY A 1 138 ? -12.216 7.850 15.632 1.00 85.62 138 GLY A O 1
ATOM 1036 N N . GLY A 1 139 ? -13.304 6.801 13.963 1.00 82.88 139 GLY A N 1
ATOM 1037 C CA . GLY A 1 139 ? -14.551 7.545 14.109 1.00 82.88 139 GLY A CA 1
ATOM 1038 C C . GLY A 1 139 ? -15.336 7.674 12.809 1.00 82.88 139 GLY A C 1
ATOM 1039 O O . GLY A 1 139 ? -15.016 7.050 11.798 1.00 82.88 139 GLY A O 1
ATOM 1040 N N . ASP A 1 140 ? -16.381 8.489 12.852 1.00 87.44 140 ASP A N 1
ATOM 1041 C CA . ASP A 1 140 ? -17.250 8.780 11.713 1.00 87.44 140 ASP A CA 1
ATOM 1042 C C . ASP A 1 140 ? -16.831 10.074 11.002 1.00 87.44 140 ASP A C 1
ATOM 1044 O O . ASP A 1 140 ? -16.030 10.857 11.510 1.00 87.44 140 ASP A O 1
ATOM 1048 N N . GLY A 1 141 ? -17.398 10.320 9.822 1.00 91.56 141 GLY A N 1
ATOM 1049 C CA . GLY A 1 141 ? -17.146 11.523 9.029 1.00 91.56 141 GLY A CA 1
ATOM 1050 C C . GLY A 1 141 ? -16.698 11.201 7.610 1.00 91.56 141 GLY A C 1
ATOM 1051 O O . GLY A 1 141 ? -16.776 10.066 7.153 1.00 91.56 141 GLY A O 1
ATOM 1052 N N . SER A 1 142 ? -16.237 12.216 6.886 1.00 94.81 142 SER A N 1
ATOM 1053 C CA . SER A 1 142 ? -15.609 12.014 5.577 1.00 94.81 142 SER A CA 1
ATOM 1054 C C . SER A 1 142 ? -14.249 11.321 5.713 1.00 94.81 142 SER A C 1
ATOM 1056 O O . SER A 1 142 ? -13.563 11.472 6.727 1.00 94.81 142 SER A O 1
ATOM 1058 N N . ALA A 1 143 ? -13.803 10.635 4.654 1.00 94.69 143 ALA A N 1
ATOM 1059 C CA . ALA A 1 143 ? -12.466 10.037 4.588 1.00 94.69 143 ALA A CA 1
ATOM 1060 C C . ALA A 1 143 ? -11.359 11.044 4.953 1.00 94.69 143 ALA A C 1
ATOM 1062 O O . ALA A 1 143 ? -10.434 10.717 5.693 1.00 94.69 143 ALA A O 1
ATOM 1063 N N . GLY A 1 144 ? -11.485 12.292 4.488 1.00 95.38 144 GLY A N 1
ATOM 1064 C CA . GLY A 1 144 ? -10.547 13.368 4.807 1.00 95.38 144 GLY A CA 1
ATOM 1065 C C . GLY A 1 144 ? -10.493 13.715 6.298 1.00 95.38 144 GLY A C 1
ATOM 1066 O O . GLY A 1 144 ? -9.398 13.876 6.829 1.00 95.38 144 GLY A O 1
ATOM 1067 N N . GLN A 1 145 ? -11.643 13.788 6.976 1.00 96.38 145 GLN A N 1
ATOM 1068 C CA . GLN A 1 145 ? -11.707 14.054 8.421 1.00 96.38 145 GLN A CA 1
ATOM 1069 C C . GLN A 1 145 ? -11.080 12.914 9.225 1.00 96.38 145 GLN A C 1
ATOM 1071 O O . GLN A 1 145 ? -10.186 13.165 10.025 1.00 96.38 145 GLN A O 1
ATOM 1076 N N . MET A 1 146 ? -11.453 11.664 8.933 1.00 97.06 146 MET A N 1
ATOM 1077 C CA . MET A 1 146 ? -10.880 10.497 9.614 1.00 97.06 146 MET A CA 1
ATOM 1078 C C . MET A 1 146 ? -9.354 10.433 9.478 1.00 97.06 146 MET A C 1
ATOM 1080 O O . MET A 1 146 ? -8.654 10.093 10.433 1.00 97.06 146 MET A O 1
ATOM 1084 N N . LEU A 1 147 ? -8.827 10.770 8.296 1.00 97.56 147 LEU A N 1
ATOM 1085 C CA . LEU A 1 147 ? -7.387 10.834 8.059 1.00 97.56 147 LEU A CA 1
ATOM 1086 C C . LEU A 1 147 ? -6.725 11.925 8.908 1.00 97.56 147 LEU A C 1
ATOM 1088 O O . LEU A 1 147 ? -5.726 11.635 9.554 1.00 97.56 147 LEU A O 1
ATOM 1092 N N . VAL A 1 148 ? -7.285 13.137 8.953 1.00 96.62 148 VAL A N 1
ATOM 1093 C CA . VAL A 1 148 ? -6.759 14.238 9.785 1.00 96.62 148 VAL A CA 1
ATOM 1094 C C . VAL A 1 148 ? -6.782 13.876 11.273 1.00 96.62 148 VAL A C 1
ATOM 1096 O O . VAL A 1 148 ? -5.804 14.107 11.984 1.00 96.62 148 VAL A O 1
ATOM 1099 N N . ASP A 1 149 ? -7.854 13.243 11.745 1.00 96.19 149 ASP A N 1
ATOM 1100 C CA . ASP A 1 149 ? -7.968 12.811 13.140 1.00 96.19 149 ASP A CA 1
ATOM 1101 C C . ASP A 1 149 ? -6.955 11.708 13.477 1.00 96.19 149 ASP A C 1
ATOM 1103 O O . ASP A 1 149 ? -6.357 11.689 14.557 1.00 96.19 149 ASP A O 1
ATOM 1107 N N . TRP A 1 150 ? -6.728 10.774 12.550 1.00 97.19 150 TRP A N 1
ATOM 1108 C CA . TRP A 1 150 ? -5.669 9.775 12.675 1.00 97.19 150 TRP A CA 1
ATOM 1109 C C . TRP A 1 150 ? -4.273 10.410 12.676 1.00 97.19 150 TRP A C 1
ATOM 1111 O O . TRP A 1 150 ? -3.450 10.021 13.505 1.00 97.19 150 TRP A O 1
ATOM 1121 N N . GLU A 1 151 ? -4.011 11.408 11.827 1.00 96.44 151 GLU A N 1
ATOM 1122 C CA . GLU A 1 151 ? -2.745 12.155 11.821 1.00 96.44 151 GLU A CA 1
ATOM 1123 C C . GLU A 1 151 ? -2.506 12.844 13.164 1.00 96.44 151 GLU A C 1
ATOM 1125 O O . GLU A 1 151 ? -1.418 12.730 13.721 1.00 96.44 151 GLU A O 1
ATOM 1130 N N . GLY A 1 152 ? -3.529 13.497 13.724 1.00 95.94 152 GLY A N 1
ATOM 1131 C CA . GLY A 1 152 ? -3.441 14.150 15.028 1.00 95.94 152 GLY A CA 1
ATOM 1132 C C . GLY A 1 152 ? -3.095 13.173 16.154 1.00 95.94 152 GLY A C 1
ATOM 1133 O O . GLY A 1 152 ? -2.203 13.443 16.959 1.00 95.94 152 GLY A O 1
ATOM 1134 N N . ARG A 1 153 ? -3.739 11.997 16.179 1.00 95.50 153 ARG A N 1
ATOM 1135 C CA . ARG A 1 153 ? -3.456 10.935 17.164 1.00 95.50 153 ARG A CA 1
ATOM 1136 C C . ARG A 1 153 ? -2.061 10.324 17.006 1.00 95.50 153 ARG A C 1
ATOM 1138 O O . ARG A 1 153 ? -1.483 9.881 17.995 1.00 95.50 153 ARG A O 1
ATOM 1145 N N . ASN A 1 154 ? -1.521 10.311 15.787 1.00 96.38 154 ASN A N 1
ATOM 1146 C CA . ASN A 1 154 ? -0.260 9.647 15.449 1.00 96.38 154 ASN A CA 1
ATOM 1147 C C . ASN A 1 154 ? 0.879 10.613 15.101 1.00 96.38 154 ASN A C 1
ATOM 1149 O O . ASN A 1 154 ? 1.904 10.164 14.595 1.00 96.38 154 ASN A O 1
ATOM 1153 N N . ALA A 1 155 ? 0.744 11.911 15.386 1.00 96.31 155 ALA A N 1
ATOM 1154 C CA . ALA A 1 155 ? 1.616 12.961 14.850 1.00 96.31 155 ALA A CA 1
ATOM 1155 C C . ALA A 1 155 ? 3.118 12.660 15.004 1.00 96.31 155 ALA A C 1
ATOM 1157 O O . ALA A 1 155 ? 3.869 12.727 14.034 1.00 96.31 155 ALA A O 1
ATOM 1158 N N . ILE A 1 156 ? 3.548 12.236 16.198 1.00 96.00 156 ILE A N 1
ATOM 1159 C CA . ILE A 1 156 ? 4.957 11.916 16.483 1.00 96.00 156 ILE A CA 1
ATOM 1160 C C . ILE A 1 156 ? 5.430 10.695 15.680 1.00 96.00 156 ILE A C 1
ATOM 1162 O O . ILE A 1 156 ? 6.525 10.697 15.115 1.00 96.00 156 ILE A O 1
ATOM 1166 N N . ALA A 1 157 ? 4.630 9.627 15.642 1.00 95.75 157 ALA A N 1
ATOM 1167 C CA . ALA A 1 157 ? 4.976 8.414 14.905 1.00 95.75 157 ALA A CA 1
ATOM 1168 C C . ALA A 1 157 ? 5.005 8.678 13.393 1.00 95.75 157 ALA A C 1
ATOM 1170 O O . ALA A 1 157 ? 5.935 8.246 12.712 1.00 95.75 157 ALA A O 1
ATOM 1171 N N . LEU A 1 158 ? 4.043 9.457 12.895 1.00 96.44 158 LEU A N 1
ATOM 1172 C CA . LEU A 1 158 ? 3.931 9.840 11.496 1.00 96.44 158 LEU A CA 1
ATOM 1173 C C . LEU A 1 158 ? 5.121 10.695 11.053 1.00 96.44 158 LEU A C 1
ATOM 1175 O O . LEU A 1 158 ? 5.730 10.397 10.031 1.00 96.44 158 LEU A O 1
ATOM 1179 N N . GLU A 1 159 ? 5.515 11.692 11.847 1.00 96.12 159 GLU A N 1
ATOM 1180 C CA . GLU A 1 159 ? 6.673 12.541 11.550 1.00 96.12 159 GLU A CA 1
ATOM 1181 C C . GLU A 1 159 ? 7.978 11.727 11.495 1.00 96.12 159 GLU A C 1
ATOM 1183 O O . GLU A 1 159 ? 8.839 11.959 10.645 1.00 96.12 159 GLU A O 1
ATOM 1188 N N . ARG A 1 160 ? 8.155 10.748 12.394 1.00 96.12 160 ARG A N 1
ATOM 1189 C CA . ARG A 1 160 ? 9.313 9.836 12.344 1.00 96.12 160 ARG A CA 1
ATOM 1190 C C . ARG A 1 160 ? 9.300 8.979 11.082 1.00 96.12 160 ARG A C 1
ATOM 1192 O O . ARG A 1 160 ? 10.322 8.900 10.404 1.00 96.12 160 ARG A O 1
ATOM 1199 N N . ALA A 1 161 ? 8.154 8.390 10.746 1.00 96.06 161 ALA A N 1
ATOM 1200 C CA . ALA A 1 161 ? 8.005 7.584 9.541 1.00 96.06 161 ALA A CA 1
ATOM 1201 C C . ALA A 1 161 ? 8.283 8.406 8.273 1.00 96.06 161 ALA A C 1
ATOM 1203 O O . ALA A 1 161 ? 9.066 7.983 7.427 1.00 96.06 161 ALA A O 1
ATOM 1204 N N . GLN A 1 162 ? 7.708 9.604 8.158 1.00 95.44 162 GLN A N 1
ATOM 1205 C CA . GLN A 1 162 ? 7.913 10.492 7.012 1.00 95.44 162 GLN A CA 1
ATOM 1206 C C . GLN A 1 162 ? 9.376 10.917 6.861 1.00 95.44 162 GLN A C 1
ATOM 1208 O O . GLN A 1 162 ? 9.891 10.907 5.744 1.00 95.44 162 GLN A O 1
ATOM 1213 N N . ARG A 1 163 ? 10.069 11.227 7.966 1.00 95.69 163 ARG A N 1
ATOM 1214 C CA . ARG A 1 163 ? 11.510 11.522 7.937 1.00 95.69 163 ARG A CA 1
ATOM 1215 C C . ARG A 1 163 ? 12.326 10.340 7.434 1.00 95.69 163 ARG A C 1
ATOM 1217 O O . ARG A 1 163 ? 13.103 10.511 6.502 1.00 95.69 163 ARG A O 1
ATOM 1224 N N . LEU A 1 164 ? 12.105 9.143 7.980 1.00 95.25 164 LEU A N 1
ATOM 1225 C CA . LEU A 1 164 ? 12.829 7.954 7.529 1.00 95.25 164 LEU A CA 1
ATOM 1226 C C . LEU A 1 164 ? 12.572 7.664 6.042 1.00 95.25 164 LEU A C 1
ATOM 1228 O O . LEU A 1 164 ? 13.494 7.329 5.301 1.00 95.25 164 LEU A O 1
ATOM 1232 N N . LEU A 1 165 ? 11.327 7.803 5.587 1.00 93.88 165 LEU A N 1
ATOM 1233 C CA . LEU A 1 165 ? 10.972 7.596 4.184 1.00 93.88 165 LEU A CA 1
ATOM 1234 C C . LEU A 1 165 ? 11.602 8.647 3.261 1.00 93.88 165 LEU A C 1
ATOM 1236 O O . LEU A 1 165 ? 11.958 8.313 2.129 1.00 93.88 165 LEU A O 1
ATOM 1240 N N . ALA A 1 166 ? 11.769 9.886 3.730 1.00 92.62 166 ALA A N 1
ATOM 1241 C CA . ALA A 1 166 ? 12.493 10.936 3.016 1.00 92.62 166 ALA A CA 1
ATOM 1242 C C . ALA A 1 166 ? 14.006 10.650 2.952 1.00 92.62 166 ALA A C 1
ATOM 1244 O O . ALA A 1 166 ? 14.606 10.749 1.886 1.00 92.62 166 ALA A O 1
ATOM 1245 N N . GLU A 1 167 ? 14.618 10.191 4.043 1.00 93.19 167 GLU A N 1
ATOM 1246 C CA . GLU A 1 167 ? 16.031 9.781 4.049 1.00 93.19 167 GLU A CA 1
ATOM 1247 C C . GLU A 1 167 ? 16.287 8.603 3.098 1.00 93.19 167 GLU A C 1
ATOM 1249 O O . GLU A 1 167 ? 17.226 8.616 2.302 1.00 93.19 167 GLU A O 1
ATOM 1254 N N . LEU A 1 168 ? 15.415 7.591 3.130 1.00 93.00 168 LEU A N 1
ATOM 1255 C CA . LEU A 1 168 ? 15.493 6.425 2.249 1.00 93.00 168 LEU A CA 1
ATOM 1256 C C . LEU A 1 168 ? 15.274 6.820 0.781 1.00 93.00 168 LEU A C 1
ATOM 1258 O O . LEU A 1 168 ? 15.876 6.257 -0.130 1.00 93.00 168 LEU A O 1
ATOM 1262 N N . SER A 1 169 ? 14.435 7.824 0.551 1.00 87.00 169 SER A N 1
ATOM 1263 C CA . SER A 1 169 ? 14.182 8.427 -0.753 1.00 87.00 169 SER A CA 1
ATO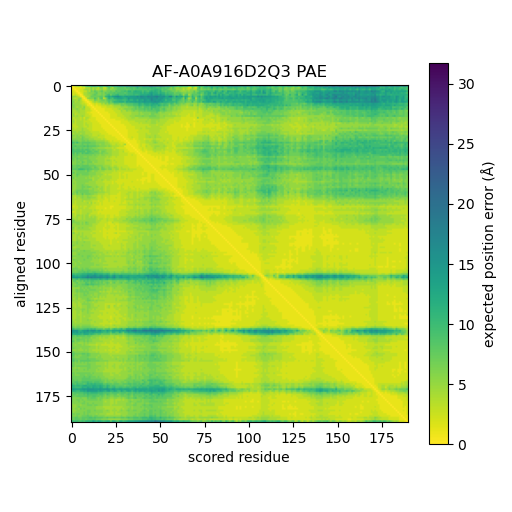M 1264 C C . SER A 1 169 ? 15.404 9.126 -1.359 1.00 87.00 169 SER A C 1
ATOM 1266 O O . SER A 1 169 ? 15.568 9.072 -2.581 1.00 87.00 169 SER A O 1
ATOM 1268 N N . ASP A 1 170 ? 16.243 9.744 -0.530 1.00 89.75 170 ASP A N 1
ATOM 1269 C CA . ASP A 1 170 ? 17.443 10.482 -0.948 1.00 89.75 170 ASP A CA 1
ATOM 1270 C C . ASP A 1 170 ? 18.702 9.598 -1.009 1.00 89.75 170 ASP A C 1
ATOM 1272 O O . ASP A 1 170 ? 19.754 10.007 -1.515 1.00 89.75 170 ASP A O 1
ATOM 1276 N N . ALA A 1 171 ? 18.609 8.358 -0.525 1.00 89.62 171 ALA A N 1
ATOM 1277 C CA . ALA A 1 171 ? 19.699 7.400 -0.572 1.00 89.62 171 ALA A CA 1
ATOM 1278 C C . ALA A 1 171 ? 20.077 7.038 -2.020 1.00 89.62 171 ALA A C 1
ATOM 1280 O O . ALA A 1 171 ? 19.239 6.674 -2.845 1.00 89.62 171 ALA A O 1
ATOM 1281 N N . LYS A 1 172 ? 21.384 7.063 -2.322 1.00 85.00 172 LYS A N 1
ATOM 1282 C CA . LYS A 1 172 ? 21.919 6.702 -3.652 1.00 85.00 172 LYS A CA 1
ATOM 1283 C C . LYS A 1 172 ? 21.677 5.239 -4.026 1.00 85.00 172 LYS A C 1
ATOM 1285 O O . LYS A 1 172 ? 21.598 4.912 -5.206 1.00 85.00 172 LYS A O 1
ATOM 1290 N N . ALA A 1 173 ? 21.620 4.367 -3.026 1.00 87.44 173 ALA A N 1
ATOM 1291 C CA . ALA A 1 173 ? 21.308 2.958 -3.173 1.00 87.44 173 ALA A CA 1
ATOM 1292 C C . ALA A 1 173 ? 20.437 2.540 -1.990 1.00 87.44 173 ALA A C 1
ATOM 1294 O O . ALA A 1 173 ? 20.752 2.865 -0.847 1.00 87.44 173 ALA A O 1
ATOM 1295 N N . VAL A 1 174 ? 19.352 1.832 -2.287 1.00 90.69 174 VAL A N 1
ATOM 1296 C CA . VAL A 1 174 ? 18.440 1.271 -1.292 1.00 90.69 174 VAL A CA 1
ATOM 1297 C C . VAL A 1 174 ? 18.634 -0.235 -1.286 1.00 90.69 174 VAL A C 1
ATOM 1299 O O . VAL A 1 174 ? 18.577 -0.874 -2.338 1.00 90.69 174 VAL A O 1
ATOM 1302 N N . ASP A 1 175 ? 18.862 -0.796 -0.104 1.00 91.62 175 ASP A N 1
ATOM 1303 C CA . ASP A 1 175 ? 18.974 -2.235 0.085 1.00 91.62 175 ASP A CA 1
ATOM 1304 C C . ASP A 1 175 ? 17.796 -2.810 0.887 1.00 91.62 175 ASP A C 1
ATOM 1306 O O . ASP A 1 175 ? 16.885 -2.116 1.350 1.00 91.62 175 ASP A O 1
ATOM 1310 N N . LEU A 1 176 ? 17.808 -4.133 1.023 1.00 90.50 176 LEU A N 1
ATOM 1311 C CA . LEU A 1 176 ? 16.768 -4.891 1.707 1.00 90.50 176 LEU A CA 1
ATOM 1312 C C . LEU A 1 176 ? 16.672 -4.540 3.201 1.00 90.50 176 LEU A C 1
ATOM 1314 O O . LEU A 1 176 ? 15.569 -4.526 3.754 1.00 90.50 176 LEU A O 1
ATOM 1318 N N . ALA A 1 177 ? 17.798 -4.249 3.857 1.00 92.00 177 ALA A N 1
ATOM 1319 C CA . ALA A 1 177 ? 17.826 -3.919 5.277 1.00 92.00 177 ALA A CA 1
ATOM 1320 C C . ALA A 1 177 ? 17.194 -2.544 5.525 1.00 92.00 177 ALA A C 1
ATOM 1322 O O . ALA A 1 177 ? 16.341 -2.421 6.404 1.00 92.00 177 ALA A O 1
ATOM 1323 N N . MET A 1 178 ? 17.528 -1.547 4.701 1.00 94.88 178 MET A N 1
ATOM 1324 C CA . MET A 1 178 ? 16.928 -0.211 4.753 1.00 94.88 178 MET A CA 1
ATOM 1325 C C . MET A 1 178 ? 15.406 -0.272 4.595 1.00 94.88 178 MET A C 1
ATOM 1327 O O . MET A 1 178 ? 14.671 0.308 5.395 1.00 94.88 178 MET A O 1
ATOM 1331 N N . LEU A 1 179 ? 14.917 -1.035 3.613 1.00 95.12 179 LEU A N 1
ATOM 1332 C CA . LEU A 1 179 ? 13.478 -1.215 3.395 1.00 95.12 179 LEU A CA 1
ATOM 1333 C C . LEU A 1 179 ? 12.803 -1.944 4.560 1.00 95.12 179 LEU A C 1
ATOM 1335 O O . LEU A 1 179 ? 11.714 -1.558 4.975 1.00 95.12 179 LEU A O 1
ATOM 1339 N N . SER A 1 180 ? 13.461 -2.948 5.142 1.00 93.88 180 SER A N 1
ATOM 1340 C CA . SER A 1 180 ? 12.937 -3.658 6.317 1.00 93.88 180 SER A CA 1
ATOM 1341 C C . SER A 1 180 ? 12.791 -2.734 7.532 1.00 93.88 180 SER A C 1
ATOM 1343 O O . SER A 1 180 ? 11.809 -2.835 8.269 1.00 93.88 180 SER A O 1
ATOM 1345 N N . VAL A 1 181 ? 13.737 -1.809 7.734 1.00 94.69 181 VAL A N 1
ATOM 1346 C CA . VAL A 1 181 ? 13.653 -0.783 8.788 1.00 94.69 181 VAL A CA 1
ATOM 1347 C C . VAL A 1 181 ? 12.491 0.172 8.516 1.00 94.69 181 VAL A C 1
ATOM 1349 O O . VAL A 1 181 ? 11.698 0.421 9.419 1.00 94.69 181 VAL A O 1
ATOM 1352 N N . ALA A 1 182 ? 12.318 0.628 7.273 1.00 95.44 182 ALA A N 1
ATOM 1353 C CA . ALA A 1 182 ? 11.190 1.482 6.904 1.00 95.44 182 ALA A CA 1
ATOM 1354 C C . ALA A 1 182 ? 9.831 0.813 7.161 1.00 95.44 182 ALA A C 1
ATOM 1356 O O . ALA A 1 182 ? 8.961 1.412 7.791 1.00 95.44 182 ALA A O 1
ATOM 1357 N N . LEU A 1 183 ? 9.655 -0.451 6.760 1.00 95.50 183 LEU A N 1
ATOM 1358 C CA . LEU A 1 183 ? 8.421 -1.193 7.044 1.00 95.50 183 LEU A CA 1
ATOM 1359 C C . LEU A 1 183 ? 8.194 -1.389 8.550 1.00 95.50 183 LEU A C 1
ATOM 1361 O O . LEU A 1 183 ? 7.055 -1.363 9.017 1.00 95.50 183 LEU A O 1
ATOM 1365 N N . ARG A 1 184 ? 9.264 -1.561 9.335 1.00 94.56 184 ARG A N 1
ATOM 1366 C CA . ARG A 1 184 ? 9.163 -1.648 10.795 1.00 94.56 184 ARG A CA 1
ATOM 1367 C C . ARG A 1 184 ? 8.696 -0.332 11.416 1.00 94.56 184 ARG A C 1
ATOM 1369 O O . ARG A 1 184 ? 7.840 -0.383 12.294 1.00 94.56 184 ARG A O 1
ATOM 1376 N N . GLU A 1 185 ? 9.208 0.810 10.965 1.00 94.81 185 GLU A N 1
ATOM 1377 C CA . GLU A 1 185 ? 8.738 2.116 11.445 1.00 94.81 185 GLU A CA 1
ATOM 1378 C C . GLU A 1 185 ? 7.267 2.351 11.088 1.00 94.81 185 GLU A C 1
ATOM 1380 O O . GLU A 1 185 ? 6.484 2.763 11.946 1.00 94.81 185 GLU A O 1
ATOM 1385 N N . LEU A 1 186 ? 6.849 1.991 9.870 1.00 95.31 186 LEU A N 1
ATOM 1386 C CA . LEU A 1 186 ? 5.445 2.075 9.453 1.00 95.31 186 LEU A CA 1
ATOM 1387 C C . LEU A 1 186 ? 4.509 1.210 10.304 1.00 95.31 186 LEU A C 1
ATOM 1389 O O . LEU A 1 186 ? 3.348 1.561 10.486 1.00 95.31 186 LEU A O 1
ATOM 1393 N N . ARG A 1 187 ? 4.999 0.107 10.879 1.00 94.56 187 ARG A N 1
ATOM 1394 C CA . ARG A 1 187 ? 4.204 -0.743 11.776 1.00 94.56 187 ARG A CA 1
ATOM 1395 C C . ARG A 1 187 ? 3.781 -0.035 13.061 1.00 94.56 187 ARG A C 1
ATOM 1397 O O . ARG A 1 187 ? 2.820 -0.467 13.677 1.00 94.56 187 ARG A O 1
ATOM 1404 N N . SER A 1 188 ? 4.464 1.036 13.463 1.00 92.44 188 SER A N 1
ATOM 1405 C CA . SER A 1 188 ? 4.068 1.824 14.639 1.00 92.44 188 SER A CA 1
ATOM 1406 C C . SER A 1 188 ? 2.797 2.659 14.431 1.00 92.44 188 SER A C 1
ATOM 1408 O O . SER A 1 188 ? 2.279 3.212 15.396 1.00 92.44 188 SER A O 1
ATOM 1410 N N . LEU A 1 189 ? 2.314 2.754 13.187 1.00 93.00 189 LEU A N 1
ATOM 1411 C CA . LEU A 1 189 ? 1.116 3.496 12.784 1.00 93.00 189 LEU A CA 1
ATOM 1412 C C . LEU A 1 189 ? -0.134 2.612 12.621 1.00 93.00 189 LEU A C 1
ATOM 1414 O O . LEU A 1 189 ? -1.202 3.127 12.278 1.00 93.00 189 LEU A O 1
ATOM 1418 N N . ALA A 1 190 ? 0.046 1.299 12.767 1.00 85.75 190 ALA A N 1
ATOM 1419 C CA . ALA A 1 190 ? -0.912 0.242 12.470 1.00 85.75 190 ALA A CA 1
ATOM 1420 C C . ALA A 1 190 ? -1.442 -0.437 13.736 1.00 85.75 190 ALA A C 1
ATOM 1422 O O . ALA A 1 190 ? -0.764 -0.352 14.786 1.00 85.75 190 ALA A O 1
#

Mean predicted aligned error: 4.88 Å

Foldseek 3Di:
DVCVVVVVVPPPVVVVCVQQVVLLVLQCVVCQVVLVVDPQLVVVVVVVDPSVVSSCVSCVVVSVLSVLLSVLCVVLVHDSNQLVLLLVLLCVLLVLVLLLVLLVVADDPDPVSVVLSVVLNVLSSVLSSVLSNVLSVQDDDGSVVSSVSLCVVCVVLSVVLNVLSVVQVPDPHHHSVSSVVSSVSSNVSD

Radius of gyration: 17.42 Å; Cα contacts (8 Å, |Δi|>4): 166; chains: 1; bounding box: 42×36×49 Å

Sequence (190 aa):
AWFLRYKRLGDPMEQIFQRFTPAVAALREKLADEAAASTKAAAWISAGVPAPLAQRVAIAEGLYAALDIAEVAESVQRSVVEVTEVHAGVAARLALSRLRQQIDGLPAGSHWQALAKAALGDDLAGLQRSIALEVLRGGDGSAGQMLVDWEGRNAIALERAQRLLAELSDAKAVDLAMLSVALRELRSLA

Solvent-accessible surface area (backbone atoms only — not comparable to full-atom values): 10414 Å² total; per-residue (Å²): 112,63,52,69,75,70,55,52,78,78,54,59,67,68,59,54,48,69,51,35,50,60,23,42,51,55,49,49,62,73,40,44,65,57,25,72,69,29,67,68,18,52,53,38,35,76,72,70,41,58,61,75,56,27,26,54,58,62,38,49,72,68,48,54,53,17,58,57,36,32,52,48,15,62,76,70,73,47,55,52,66,52,41,47,48,31,42,51,50,53,36,62,74,59,45,42,68,59,56,48,51,52,50,72,63,49,81,56,90,42,75,67,42,42,50,51,43,52,48,53,54,52,50,51,54,51,44,52,50,41,29,34,48,54,27,64,70,69,55,81,78,53,49,69,53,25,47,52,54,42,45,66,78,35,44,71,60,50,54,52,37,45,50,54,53,50,54,58,67,71,45,94,72,76,53,72,66,61,51,52,51,52,55,54,49,52,50,75,66,78

pLDDT: mean 90.59, std 5.96, range [59.44, 97.62]

Nearest PDB structures (foldseek):
  7a1d-assembly1_A  TM=8.411E-01  e=5.386E-06  Mycolicibacterium smegmatis MC2 155
  7jsr-assembly1_A  TM=8.562E-01  e=4.688E-05  Mycolicibacterium smegmatis MC2 155

Secondary structure (DSSP, 8-state):
-HHHHTTGGGS-HHHHHHHHHHHHHHHHHHTHHHHHH-HHHHHHHHTT--HHHHHHHHTTTGGGHHHHHHHHHHHHT--HHHHHHHHHHHHHHTTHHHHHHHHHHS---SHHHHHHHHHHHHHHHHHHHHHHHHHHTS-SS-HHHHHHHHHHHHHHHHHHHHHHHHHHHH-SS--HHHHHHHHHHHGGG-